Protein AF-A0A1M6KRQ2-F1 (afdb_monomer_lite)

Foldseek 3Di:
DDPVVVPDDPLLLVVVLVVLVVLLVVLVVQLVCCVPPPVDPVSNVLSVVLNVLSVVLNVLSVVVVCNLVSLVSNLVSLLVVLLVCCQPQQHCPGLCVLVLVVSLLVNLSNDDPVCNVVVSVVSVVVSVVSCVPRNDPPPDPVVCPVVSVVSNVVSVVSSVVSVVVSVVSVVVVVVVVVVVVVVVVVVVVVVVVVVVVVVVVVVVVVVVVVVVVVVVVVVVVVVVVVVVVVLVVLVVVLVVVQVVLVVQLVVLVVCPVPVPPPPPVVVVSVVSNVVSVVVNVVSVVSVVVSD

Organism: Reichenbachiella agariperforans (NCBI:txid156994)

Secondary structure (DSSP, 8-state):
--GGGGSS-HHHHHHHHHHHHHHHHHHHHHHHHHHHHT--HHHHHHHHHHHHHHHHHHHHHHSGGGHHHHHHHHHHHHHHHHHHHHHHTTGGGSGGGTHHHHHHHHHHHHS-HHHHHHHHHHHHHHHHHHHHHT-------TT-HHHHHHHHHHHHHHHHHHHHHHHHHHHHHHHHHHHHHHHHHHHHHHHHHHHHHHHHHHHHHHHHHHHHHHHHHHHHHHHHHHHHHHHHHHHHHHHHHHHHHHHHHHHHHHHHHHSTT-HHHHHHHHHHHHHHHHHHHHHHHHHHHT-

Structure (mmCIF, N/CA/C/O backbone):
data_AF-A0A1M6KRQ2-F1
#
_entry.id   AF-A0A1M6KRQ2-F1
#
loop_
_atom_site.group_PDB
_atom_site.id
_atom_site.type_symbol
_atom_site.label_atom_id
_atom_site.label_alt_id
_atom_site.label_comp_id
_atom_site.label_asym_id
_atom_site.label_entity_id
_atom_site.label_seq_id
_atom_site.pdbx_PDB_ins_code
_atom_site.Cartn_x
_atom_site.Cartn_y
_atom_site.Cartn_z
_atom_site.occupancy
_atom_site.B_iso_or_equiv
_atom_site.auth_seq_id
_atom_site.auth_comp_id
_atom_site.auth_asym_id
_atom_site.auth_atom_id
_atom_site.pdbx_PDB_model_num
ATOM 1 N N . MET A 1 1 ? -6.659 12.203 -3.347 1.00 48.38 1 MET A N 1
ATOM 2 C CA . MET A 1 1 ? -5.317 11.763 -3.792 1.00 48.38 1 MET A CA 1
ATOM 3 C C . MET A 1 1 ? -5.275 10.252 -3.635 1.00 48.38 1 MET A C 1
ATOM 5 O O . MET A 1 1 ? -5.325 9.772 -2.509 1.00 48.38 1 MET A O 1
ATOM 9 N N . ASN A 1 2 ? -5.382 9.528 -4.749 1.00 43.88 2 ASN A N 1
ATOM 10 C CA . ASN A 1 2 ? -5.754 8.114 -4.774 1.00 43.88 2 ASN A CA 1
ATOM 11 C C . ASN A 1 2 ? -4.597 7.239 -4.257 1.00 43.88 2 ASN A C 1
ATOM 13 O O . ASN A 1 2 ? -3.442 7.475 -4.604 1.00 43.88 2 ASN A O 1
ATOM 17 N N . ILE A 1 3 ? -4.879 6.243 -3.411 1.00 48.03 3 ILE A N 1
ATOM 18 C CA . ILE A 1 3 ? -3.846 5.375 -2.805 1.00 48.03 3 ILE A CA 1
ATOM 19 C C . ILE A 1 3 ? -3.081 4.594 -3.891 1.00 48.03 3 ILE A C 1
ATOM 21 O O . ILE A 1 3 ? -1.898 4.306 -3.728 1.00 48.03 3 ILE A O 1
ATOM 25 N N . GLN A 1 4 ? -3.713 4.365 -5.044 1.00 49.38 4 GLN A N 1
ATOM 26 C CA . GLN A 1 4 ? -3.105 3.751 -6.226 1.00 49.38 4 GLN A CA 1
ATOM 27 C C . GLN A 1 4 ? -1.965 4.573 -6.857 1.00 49.38 4 GLN A C 1
ATOM 29 O O . GLN A 1 4 ? -1.048 3.977 -7.419 1.00 49.38 4 GLN A O 1
ATOM 34 N N . ASP A 1 5 ? -1.941 5.901 -6.691 1.00 51.84 5 ASP A N 1
ATOM 35 C CA . ASP A 1 5 ? -0.876 6.750 -7.252 1.00 51.84 5 ASP A CA 1
ATOM 36 C C . ASP A 1 5 ? 0.432 6.686 -6.444 1.00 51.84 5 ASP A C 1
ATOM 38 O O . ASP A 1 5 ? 1.490 7.055 -6.950 1.00 51.84 5 ASP A O 1
ATOM 42 N N . ARG A 1 6 ? 0.409 6.191 -5.193 1.00 49.31 6 ARG A N 1
ATOM 43 C CA . ARG A 1 6 ? 1.637 6.045 -4.379 1.00 49.31 6 ARG A CA 1
ATOM 44 C C . ARG A 1 6 ? 2.446 4.789 -4.692 1.00 49.31 6 ARG A C 1
ATOM 46 O O . ARG A 1 6 ? 3.606 4.725 -4.295 1.00 49.31 6 ARG A O 1
ATOM 53 N N . TYR A 1 7 ? 1.863 3.812 -5.384 1.00 49.81 7 TYR A N 1
ATOM 54 C CA . TYR A 1 7 ? 2.505 2.515 -5.626 1.00 49.81 7 TYR A CA 1
ATOM 55 C C . TYR A 1 7 ? 3.111 2.369 -7.024 1.00 49.81 7 TYR A C 1
ATOM 57 O O . TYR A 1 7 ? 3.701 1.335 -7.332 1.00 49.81 7 TYR A O 1
ATOM 65 N N . GLN A 1 8 ? 3.044 3.403 -7.867 1.00 51.31 8 GLN A N 1
ATOM 66 C CA . GLN A 1 8 ? 3.769 3.403 -9.130 1.00 51.31 8 GLN A CA 1
ATOM 67 C C . GLN A 1 8 ? 5.201 3.948 -8.971 1.00 51.31 8 GLN A C 1
ATOM 69 O O . GLN A 1 8 ? 5.427 5.141 -8.780 1.00 51.31 8 GLN A O 1
ATOM 74 N N . THR A 1 9 ? 6.165 3.050 -9.216 1.00 55.44 9 THR A N 1
ATOM 75 C CA . THR A 1 9 ? 7.424 3.257 -9.975 1.00 55.44 9 THR A CA 1
ATOM 76 C C . THR A 1 9 ? 8.766 3.637 -9.312 1.00 55.44 9 THR A C 1
ATOM 78 O O . THR A 1 9 ? 9.645 4.067 -10.055 1.00 55.44 9 THR A O 1
ATOM 81 N N . PRO A 1 10 ? 9.081 3.409 -8.016 1.00 62.06 10 PRO A N 1
ATOM 82 C CA . PRO A 1 10 ? 10.475 3.574 -7.568 1.00 62.06 10 PRO A CA 1
ATOM 83 C C . PRO A 1 10 ? 11.468 2.704 -8.373 1.00 62.06 10 PRO A C 1
ATOM 85 O O . PRO A 1 10 ? 12.583 3.140 -8.649 1.00 62.06 10 PRO A O 1
ATOM 88 N N . SER A 1 11 ? 11.051 1.522 -8.829 1.00 68.00 11 SER A N 1
ATOM 89 C CA . SER A 1 11 ? 11.839 0.588 -9.647 1.00 68.00 11 SER A CA 1
ATOM 90 C C . SER A 1 11 ? 12.128 1.086 -11.068 1.00 68.00 11 SER A C 1
ATOM 92 O O . SER A 1 11 ? 13.294 1.229 -11.425 1.00 68.00 11 SER A O 1
ATOM 94 N N . ALA A 1 12 ? 11.107 1.445 -11.857 1.00 73.50 12 ALA A N 1
ATOM 95 C CA . ALA A 1 12 ? 11.289 1.953 -13.226 1.00 73.50 12 ALA A CA 1
ATOM 96 C C . ALA A 1 12 ? 12.179 3.212 -13.262 1.00 73.50 12 ALA A C 1
ATOM 98 O O . ALA A 1 12 ? 12.975 3.425 -14.175 1.00 73.50 12 ALA A O 1
ATOM 99 N N . TYR A 1 13 ? 12.099 4.027 -12.214 1.00 80.62 13 TYR A N 1
ATOM 100 C CA . TYR A 1 13 ? 12.934 5.204 -12.021 1.00 80.62 13 TYR A CA 1
ATOM 101 C C . TYR A 1 13 ? 14.391 4.879 -11.684 1.00 80.62 13 TYR A C 1
ATOM 103 O O . TYR A 1 13 ? 15.306 5.504 -12.230 1.00 80.62 13 TYR A O 1
ATOM 111 N N . LEU A 1 14 ? 14.622 3.892 -10.817 1.00 80.69 14 LEU A N 1
ATOM 112 C CA . LEU A 1 14 ? 15.959 3.372 -10.533 1.00 80.69 14 LEU A CA 1
ATOM 113 C C . LEU A 1 14 ? 16.573 2.719 -11.777 1.00 80.69 14 LEU A C 1
ATOM 115 O O . LEU A 1 14 ? 17.752 2.942 -12.061 1.00 80.69 14 LEU A O 1
ATOM 119 N N . PHE A 1 15 ? 15.771 1.977 -12.543 1.00 81.06 15 PHE A N 1
ATOM 120 C CA . PHE A 1 15 ? 16.147 1.405 -13.832 1.00 81.06 15 PHE A CA 1
ATOM 121 C C . PHE A 1 15 ? 16.595 2.499 -14.803 1.00 81.06 15 PHE A C 1
ATOM 123 O O . PHE A 1 15 ? 17.723 2.457 -15.291 1.00 81.06 15 PHE A O 1
ATOM 130 N N . PHE A 1 16 ? 15.765 3.527 -15.008 1.00 86.00 16 PHE A N 1
ATOM 131 C CA . PHE A 1 16 ? 16.088 4.657 -15.877 1.00 86.00 16 PHE A CA 1
ATOM 132 C C . PHE A 1 16 ? 17.358 5.394 -15.428 1.00 86.00 16 PHE A C 1
ATOM 134 O O . PHE A 1 16 ? 18.195 5.737 -16.257 1.00 86.00 16 PHE A O 1
ATOM 141 N N . SER A 1 17 ? 17.560 5.573 -14.115 1.00 88.31 17 SER A N 1
ATOM 142 C CA . SER A 1 17 ? 18.793 6.177 -13.583 1.00 88.31 17 SER A CA 1
ATOM 143 C C . SER A 1 17 ? 20.041 5.382 -13.951 1.00 88.31 17 SER A C 1
ATOM 145 O O . SER A 1 17 ? 21.053 5.946 -14.367 1.00 88.31 17 SER A O 1
ATOM 147 N N . ARG A 1 18 ? 19.986 4.058 -13.788 1.00 87.00 18 ARG A N 1
ATOM 148 C CA . ARG A 1 18 ? 21.106 3.174 -14.120 1.00 87.00 18 ARG A CA 1
ATOM 149 C C . ARG A 1 18 ? 21.351 3.152 -15.624 1.00 87.00 18 ARG A C 1
ATOM 151 O O . ARG A 1 18 ? 22.503 3.226 -16.036 1.00 87.00 18 ARG A O 1
ATOM 158 N N . LEU A 1 19 ? 20.285 3.137 -16.420 1.00 86.06 19 LEU A N 1
ATOM 159 C CA . LEU A 1 19 ? 20.362 3.201 -17.873 1.00 86.06 19 LEU A CA 1
ATOM 160 C C . LEU A 1 19 ? 21.030 4.496 -18.347 1.00 86.06 19 LEU A C 1
ATOM 162 O O . LEU A 1 19 ? 21.957 4.422 -19.140 1.00 86.06 19 LEU A O 1
ATOM 166 N N . LEU A 1 20 ? 20.662 5.658 -17.795 1.00 89.06 20 LEU A N 1
ATOM 167 C CA . LEU A 1 20 ? 21.322 6.931 -18.110 1.00 89.06 20 LEU A CA 1
ATOM 168 C C . LEU A 1 20 ? 22.829 6.903 -17.807 1.00 89.06 20 LEU A C 1
ATOM 170 O O . LEU A 1 20 ? 23.621 7.379 -18.615 1.00 89.06 20 LEU A O 1
ATOM 174 N N . LYS A 1 21 ? 23.243 6.314 -16.676 1.00 90.00 21 LYS A N 1
ATOM 175 C CA . LYS A 1 21 ? 24.668 6.175 -16.319 1.00 90.00 21 LYS A CA 1
ATOM 176 C C . LYS A 1 21 ? 25.423 5.262 -17.288 1.00 90.00 21 LYS A C 1
ATOM 178 O O . LYS A 1 21 ? 26.551 5.575 -17.658 1.00 90.00 21 LYS A O 1
ATOM 183 N N . ILE A 1 22 ? 24.801 4.159 -17.708 1.00 87.06 22 ILE A N 1
ATOM 184 C CA . ILE A 1 22 ? 25.368 3.259 -18.722 1.00 87.06 22 ILE A CA 1
ATOM 185 C C . ILE A 1 22 ? 25.476 3.991 -20.065 1.00 87.06 22 ILE A C 1
ATOM 187 O O . ILE A 1 22 ? 26.532 3.948 -20.687 1.00 87.06 22 ILE A O 1
ATOM 191 N N . SER A 1 23 ? 24.440 4.730 -20.472 1.00 87.69 23 SER A N 1
ATOM 192 C CA . SER A 1 23 ? 24.452 5.520 -21.706 1.00 87.69 23 SER A CA 1
ATOM 193 C C . SER A 1 23 ? 25.581 6.555 -21.717 1.00 87.69 23 SER A C 1
ATOM 195 O O . SER A 1 23 ? 26.262 6.682 -22.728 1.00 87.69 23 SER A O 1
ATOM 197 N N . VAL A 1 24 ? 25.848 7.241 -20.596 1.00 91.88 24 VAL A N 1
ATOM 198 C CA . VAL A 1 24 ? 26.998 8.161 -20.469 1.00 91.88 24 VAL A CA 1
ATOM 199 C C . VAL A 1 24 ? 28.317 7.440 -20.759 1.00 91.88 24 VAL A C 1
ATOM 201 O O . VAL A 1 24 ? 29.122 7.937 -21.544 1.00 91.88 24 VAL A O 1
ATOM 204 N N . LEU A 1 25 ? 28.529 6.254 -20.177 1.00 89.62 25 LEU A N 1
ATOM 205 C CA . LEU A 1 25 ? 29.733 5.458 -20.430 1.00 89.62 25 LEU A CA 1
ATOM 206 C C . LEU A 1 25 ? 29.832 5.038 -21.905 1.00 89.62 25 LEU A C 1
ATOM 208 O O . LEU A 1 25 ? 30.894 5.175 -22.509 1.00 89.62 25 LEU A O 1
ATOM 212 N N . CYS A 1 26 ? 28.728 4.585 -22.504 1.00 86.06 26 CYS A N 1
ATOM 213 C CA . CYS A 1 26 ? 28.676 4.222 -23.920 1.00 86.06 26 CYS A CA 1
ATOM 214 C C . CYS A 1 26 ? 29.017 5.408 -24.835 1.00 86.06 26 CYS A C 1
ATOM 216 O O . CYS A 1 26 ? 29.791 5.243 -25.776 1.00 86.06 26 CYS A O 1
ATOM 218 N N . PHE A 1 27 ? 28.496 6.607 -24.553 1.00 87.38 27 PHE A N 1
ATOM 219 C CA . PHE A 1 27 ? 28.805 7.798 -25.348 1.00 87.38 27 PHE A CA 1
ATOM 220 C C . PHE A 1 27 ? 30.258 8.239 -25.192 1.00 87.38 27 PHE A C 1
ATOM 222 O O . PHE A 1 27 ? 30.879 8.594 -26.187 1.00 87.38 27 PHE A O 1
ATOM 229 N N . LEU A 1 28 ? 30.842 8.139 -23.995 1.00 91.12 28 LEU A N 1
ATOM 230 C CA . LEU A 1 28 ? 32.272 8.403 -23.801 1.00 91.12 28 LEU A CA 1
ATOM 231 C C . LEU A 1 28 ? 33.149 7.439 -24.613 1.00 91.12 28 LEU A C 1
ATOM 233 O O . LEU A 1 28 ? 34.090 7.877 -25.274 1.00 91.12 28 LEU A O 1
ATOM 237 N N . ILE A 1 29 ? 32.812 6.145 -24.621 1.00 88.19 29 ILE A N 1
ATOM 238 C CA . ILE A 1 29 ? 33.521 5.135 -25.423 1.00 88.19 29 ILE A CA 1
ATOM 239 C C . ILE A 1 29 ? 33.372 5.429 -26.922 1.00 88.19 29 ILE A C 1
ATOM 241 O O . ILE A 1 29 ? 34.355 5.355 -27.658 1.00 88.19 29 ILE A O 1
ATOM 245 N N . ASN A 1 30 ? 32.177 5.809 -27.384 1.00 84.00 30 ASN A N 1
ATOM 246 C CA . ASN A 1 30 ? 31.950 6.162 -28.787 1.00 84.00 30 ASN A CA 1
ATOM 247 C C . ASN A 1 30 ? 32.693 7.435 -29.206 1.00 84.00 30 ASN A C 1
ATOM 249 O O . ASN A 1 30 ? 33.272 7.455 -30.287 1.00 84.00 30 ASN A O 1
ATOM 253 N N . ILE A 1 31 ? 32.739 8.468 -28.358 1.00 90.00 31 ILE A N 1
ATOM 254 C CA . ILE A 1 31 ? 33.533 9.680 -28.615 1.00 90.00 31 ILE A CA 1
ATOM 255 C C . ILE A 1 31 ? 35.007 9.307 -28.786 1.00 90.00 31 ILE A C 1
ATOM 257 O O . ILE A 1 31 ? 35.638 9.739 -29.751 1.00 90.00 31 ILE A O 1
ATOM 261 N N . LEU A 1 32 ? 35.537 8.459 -27.899 1.00 90.75 32 LEU A N 1
ATOM 262 C CA . LEU A 1 32 ? 36.905 7.955 -27.999 1.00 90.75 32 LEU A CA 1
ATOM 263 C C . LEU A 1 32 ? 37.110 7.211 -29.330 1.00 90.75 32 LEU A C 1
ATOM 265 O O . LEU A 1 32 ? 38.012 7.550 -30.092 1.00 90.75 32 LEU A O 1
ATOM 269 N N . ARG A 1 33 ? 36.227 6.259 -29.661 1.00 87.38 33 ARG A N 1
ATOM 270 C CA . ARG A 1 33 ? 36.274 5.493 -30.917 1.00 87.38 33 ARG A CA 1
ATOM 271 C C . ARG A 1 33 ? 36.314 6.420 -32.134 1.00 87.38 33 ARG A C 1
ATOM 273 O O . ARG A 1 33 ? 37.205 6.282 -32.965 1.00 87.38 33 ARG A O 1
ATOM 280 N N . VAL A 1 34 ? 35.376 7.361 -32.234 1.00 85.44 34 VAL A N 1
ATOM 281 C CA . VAL A 1 34 ? 35.251 8.262 -33.392 1.00 85.44 34 VAL A CA 1
ATOM 282 C C . VAL A 1 34 ? 36.487 9.147 -33.536 1.00 85.44 34 VAL A C 1
ATOM 284 O O . VAL A 1 34 ? 36.995 9.291 -34.651 1.00 85.44 34 VAL A O 1
ATOM 287 N N . THR A 1 35 ? 36.993 9.671 -32.414 1.00 90.94 35 THR A N 1
ATOM 288 C CA . THR A 1 35 ? 38.179 10.540 -32.376 1.00 90.94 35 THR A CA 1
ATOM 289 C C . THR A 1 35 ? 39.443 9.809 -32.824 1.00 90.94 35 THR A C 1
ATOM 291 O O . THR A 1 35 ? 40.253 10.397 -33.524 1.00 90.94 35 THR A O 1
ATOM 294 N N . PHE A 1 36 ? 39.620 8.536 -32.456 1.00 90.94 36 PHE A N 1
ATOM 295 C CA . PHE A 1 36 ? 40.839 7.790 -32.791 1.00 90.94 36 PHE A CA 1
ATOM 296 C C . PHE A 1 36 ? 40.788 7.055 -34.139 1.00 90.94 36 PHE A C 1
ATOM 298 O O . PHE A 1 36 ? 41.830 6.910 -34.771 1.00 90.94 36 PHE A O 1
ATOM 305 N N . LEU A 1 37 ? 39.621 6.564 -34.576 1.00 84.06 37 LEU A N 1
ATOM 306 C CA . LEU A 1 37 ? 39.527 5.661 -35.737 1.00 84.06 37 LEU A CA 1
ATOM 307 C C . LEU A 1 37 ? 39.068 6.333 -37.033 1.00 84.06 37 LEU A C 1
ATOM 309 O O . LEU A 1 37 ? 39.508 5.922 -38.101 1.00 84.06 37 LEU A O 1
ATOM 313 N N . SER A 1 38 ? 38.154 7.304 -36.962 1.00 77.31 38 SER A N 1
ATOM 314 C CA . SER A 1 38 ? 37.424 7.780 -38.154 1.00 77.31 38 SER A CA 1
ATOM 315 C C . SER A 1 38 ? 37.527 9.280 -38.418 1.00 77.31 38 SER A C 1
ATOM 317 O O . SER A 1 38 ? 37.351 9.688 -39.558 1.00 77.31 38 SER A O 1
ATOM 319 N N . PHE A 1 39 ? 37.781 10.098 -37.386 1.00 85.44 39 PHE A N 1
ATOM 320 C CA . PHE A 1 39 ? 37.802 11.567 -37.477 1.00 85.44 39 PHE A CA 1
ATOM 321 C C . PHE A 1 39 ? 36.564 12.199 -38.160 1.00 85.44 39 PHE A C 1
ATOM 323 O O . PHE A 1 39 ? 36.636 13.306 -38.691 1.00 85.44 39 PHE A O 1
ATOM 330 N N . ASP A 1 40 ? 35.401 11.540 -38.112 1.00 86.25 40 ASP A N 1
ATOM 331 C CA . ASP A 1 40 ? 34.152 12.102 -38.633 1.00 86.25 40 ASP A CA 1
ATOM 332 C C . ASP A 1 40 ? 33.583 13.163 -37.672 1.00 86.25 40 ASP A C 1
ATOM 334 O O . ASP A 1 40 ? 33.054 12.855 -36.596 1.00 86.25 40 ASP A O 1
ATOM 338 N N . MET A 1 41 ? 33.682 14.430 -38.081 1.00 89.94 41 MET A N 1
ATOM 339 C CA . MET A 1 41 ? 33.218 15.590 -37.314 1.00 89.94 41 MET A CA 1
ATOM 340 C C . MET A 1 41 ? 31.711 15.559 -37.037 1.00 89.94 41 MET A C 1
ATOM 342 O O . MET A 1 41 ? 31.273 16.008 -35.973 1.00 89.94 41 MET A O 1
ATOM 346 N N . LEU A 1 42 ? 30.907 15.015 -37.958 1.00 87.38 42 LEU A N 1
ATOM 347 C CA . LEU A 1 42 ? 29.457 14.964 -37.785 1.00 87.38 42 LEU A CA 1
ATOM 348 C C . LEU A 1 42 ? 29.093 13.976 -36.674 1.00 87.38 42 LEU A C 1
ATOM 350 O O . LEU A 1 42 ? 28.409 14.352 -35.718 1.00 87.38 42 LEU A O 1
ATOM 354 N N . SER A 1 43 ? 29.624 12.754 -36.739 1.00 84.69 43 SER A N 1
ATOM 355 C CA . SER A 1 43 ? 29.457 11.749 -35.685 1.00 84.69 43 SER A CA 1
ATOM 356 C C . SER A 1 43 ? 29.969 12.241 -34.326 1.00 84.69 43 SER A C 1
ATOM 358 O O . SER A 1 43 ? 29.295 12.061 -33.307 1.00 84.69 43 SER A O 1
ATOM 360 N N . LEU A 1 44 ? 31.114 12.933 -34.290 1.00 89.88 44 LEU A N 1
ATOM 361 C CA . LEU A 1 44 ? 31.657 13.498 -33.052 1.00 89.88 44 LEU A CA 1
ATOM 362 C C . LEU A 1 44 ? 30.700 14.526 -32.430 1.00 89.88 44 LEU A C 1
ATOM 364 O O . LEU A 1 44 ? 30.381 14.434 -31.242 1.00 89.88 44 LEU A O 1
ATOM 368 N N . SER A 1 45 ? 30.199 15.471 -33.232 1.00 92.50 45 SER A N 1
ATOM 369 C CA . SER A 1 45 ? 29.282 16.512 -32.754 1.00 92.50 45 SER A CA 1
ATOM 370 C C . SER A 1 45 ? 27.981 15.923 -32.198 1.00 92.50 45 SER A C 1
ATOM 372 O O . SER A 1 45 ? 27.556 16.294 -31.103 1.00 92.50 45 SER A O 1
ATOM 374 N N . LEU A 1 46 ? 27.397 14.932 -32.881 1.00 88.56 46 LEU A N 1
ATOM 375 C CA . LEU A 1 46 ? 26.185 14.245 -32.431 1.00 88.56 46 LEU A CA 1
ATOM 376 C C . LEU A 1 46 ? 26.397 13.522 -31.097 1.00 88.56 46 LEU A C 1
ATOM 378 O O . LEU A 1 46 ? 25.559 13.635 -30.200 1.00 88.56 46 LEU A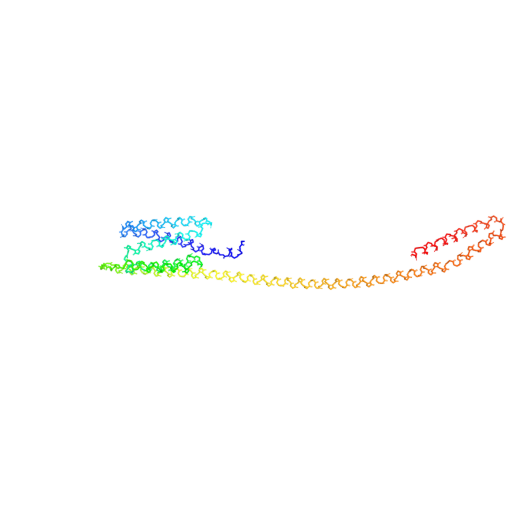 O 1
ATOM 382 N N . ASN A 1 47 ? 27.524 12.824 -30.930 1.00 88.62 47 ASN A N 1
ATOM 383 C CA . ASN A 1 47 ? 27.840 12.136 -29.676 1.00 88.62 47 ASN A CA 1
ATOM 384 C C . ASN A 1 47 ? 28.058 13.114 -28.503 1.00 88.62 47 ASN A C 1
ATOM 386 O O . ASN A 1 47 ? 27.654 12.817 -27.378 1.00 88.62 47 ASN A O 1
ATOM 390 N N . ILE A 1 48 ? 28.632 14.298 -28.748 1.00 93.44 48 ILE A N 1
ATOM 391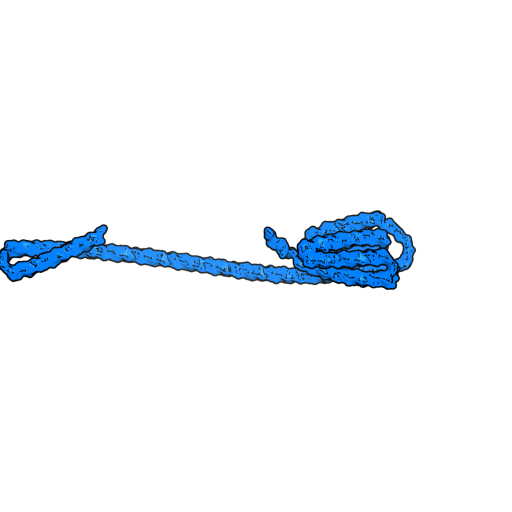 C CA . ILE A 1 48 ? 28.780 15.346 -27.721 1.00 93.44 48 ILE A CA 1
ATOM 392 C C . ILE A 1 48 ? 27.411 15.893 -27.298 1.00 93.44 48 ILE A C 1
ATOM 394 O O . ILE A 1 48 ? 27.147 16.033 -26.101 1.00 93.44 48 ILE A O 1
ATOM 398 N N . VAL A 1 49 ? 26.514 16.164 -28.253 1.00 94.12 49 VAL A N 1
ATOM 399 C CA . VAL A 1 49 ? 25.152 16.626 -27.936 1.00 94.12 49 VAL A CA 1
ATOM 400 C C . VAL A 1 49 ? 24.392 15.553 -27.149 1.00 94.12 49 VAL A C 1
ATOM 402 O O . VAL A 1 49 ? 23.761 15.868 -26.140 1.00 94.12 49 VAL A O 1
ATOM 405 N N . LEU A 1 50 ? 24.503 14.281 -27.545 1.00 90.06 50 LEU A N 1
ATOM 406 C CA . LEU A 1 50 ? 23.948 13.135 -26.814 1.00 90.06 50 LEU A CA 1
ATOM 407 C C . LEU A 1 50 ? 24.414 13.082 -25.365 1.00 90.06 50 LEU A C 1
ATOM 409 O O . LEU A 1 50 ? 23.594 12.962 -24.451 1.00 90.06 50 LEU A O 1
ATOM 413 N N . LEU A 1 51 ? 25.721 13.216 -25.151 1.00 93.50 51 LEU A N 1
ATOM 414 C CA . LEU A 1 51 ? 26.294 13.260 -23.816 1.00 93.50 51 LEU A CA 1
ATOM 415 C C . LEU A 1 51 ? 25.695 14.425 -23.013 1.00 93.50 51 LEU A C 1
ATOM 417 O O . LEU A 1 51 ? 25.216 14.213 -21.899 1.00 93.50 51 LEU A O 1
ATOM 421 N N . GLY A 1 52 ? 25.614 15.621 -23.600 1.00 95.06 52 GLY A N 1
ATOM 422 C CA . GLY A 1 52 ? 24.990 16.791 -22.977 1.00 95.06 52 GLY A CA 1
ATOM 423 C C . GLY A 1 52 ? 23.532 16.554 -22.569 1.00 95.06 52 GLY A C 1
ATOM 424 O O . GLY A 1 52 ? 23.161 16.822 -21.425 1.00 95.06 52 GLY A O 1
ATOM 425 N N . VAL A 1 53 ? 22.714 15.976 -23.455 1.00 94.06 53 VAL A N 1
ATOM 426 C CA . VAL A 1 53 ? 21.308 15.650 -23.160 1.00 94.06 53 VAL A CA 1
ATOM 427 C C . VAL A 1 53 ? 21.199 14.591 -22.067 1.00 94.06 53 VAL A C 1
ATOM 429 O O . VAL A 1 53 ? 20.351 14.714 -21.184 1.00 94.06 53 VAL A O 1
ATOM 432 N N . THR A 1 54 ? 22.059 13.569 -22.066 1.00 91.94 54 THR A N 1
ATOM 433 C CA . THR A 1 54 ? 22.036 12.539 -21.012 1.00 91.94 54 THR A CA 1
ATOM 434 C C . THR A 1 54 ? 22.400 13.112 -19.647 1.00 91.94 54 THR A C 1
ATOM 436 O O . THR A 1 54 ? 21.707 12.833 -18.669 1.00 91.94 54 THR A O 1
ATOM 439 N N . LEU A 1 55 ? 23.412 13.982 -19.576 1.00 94.62 55 LEU A N 1
ATOM 440 C CA . LEU A 1 55 ? 23.787 14.688 -18.352 1.00 94.62 55 LEU A CA 1
ATOM 441 C C . LEU A 1 55 ? 22.677 15.636 -17.893 1.00 94.62 55 LEU A C 1
ATOM 443 O O . LEU A 1 55 ? 22.360 15.670 -16.704 1.00 94.62 55 LEU A O 1
ATOM 447 N N . PHE A 1 56 ? 22.028 16.339 -18.824 1.00 95.25 56 PHE A N 1
ATOM 448 C CA . PHE A 1 56 ? 20.857 17.162 -18.529 1.00 95.25 56 PHE A CA 1
ATOM 449 C C . PHE A 1 56 ? 19.699 16.323 -17.973 1.00 95.25 56 PHE A C 1
ATOM 451 O O . PHE A 1 56 ? 19.070 16.713 -16.991 1.00 95.25 56 PHE A O 1
ATOM 458 N N . CYS A 1 57 ? 19.452 15.137 -18.532 1.00 92.88 57 CYS A N 1
ATOM 459 C CA . CYS A 1 57 ? 18.436 14.214 -18.031 1.00 92.88 57 CYS A CA 1
ATOM 460 C C . CYS A 1 57 ? 18.783 13.688 -16.633 1.00 92.88 57 CYS A C 1
ATOM 462 O O . CYS A 1 57 ? 17.896 13.633 -15.785 1.00 92.88 57 CYS A O 1
ATOM 464 N N . ILE A 1 58 ? 20.053 13.361 -16.356 1.00 93.19 58 ILE A N 1
ATOM 465 C CA . ILE A 1 58 ? 20.524 12.968 -15.015 1.00 93.19 58 ILE A CA 1
ATOM 466 C C . ILE A 1 58 ? 20.335 14.123 -14.026 1.00 93.19 58 ILE A C 1
ATOM 468 O O . ILE A 1 58 ? 19.812 13.924 -12.929 1.00 93.19 58 ILE A O 1
ATOM 472 N N . TRP A 1 59 ? 20.711 15.342 -14.413 1.00 94.31 59 TRP A N 1
ATOM 473 C CA . TRP A 1 59 ? 20.494 16.531 -13.594 1.00 94.31 59 TRP A CA 1
ATOM 474 C C . TRP A 1 59 ? 19.005 16.736 -13.307 1.00 94.31 59 TRP A C 1
ATOM 476 O O . TRP A 1 59 ? 18.615 16.894 -12.151 1.00 94.31 59 TRP A O 1
ATOM 486 N N . MET A 1 60 ? 18.148 16.632 -14.324 1.00 90.81 60 MET A N 1
ATOM 487 C CA . MET A 1 60 ? 16.701 16.758 -14.166 1.00 90.81 60 MET A CA 1
ATOM 488 C C . MET A 1 60 ? 16.113 15.632 -13.302 1.00 90.81 60 MET A C 1
ATOM 490 O O . MET A 1 60 ? 15.181 15.870 -12.535 1.00 90.81 60 MET A O 1
ATOM 494 N N . GLN A 1 61 ? 16.712 14.438 -13.340 1.00 88.44 61 GLN A N 1
ATOM 495 C CA . GLN A 1 61 ? 16.347 13.297 -12.504 1.00 88.44 61 GLN A CA 1
ATOM 496 C C . GLN A 1 61 ? 16.521 13.574 -11.005 1.00 88.44 61 GLN A C 1
ATOM 498 O O . GLN A 1 61 ? 15.723 13.097 -10.197 1.00 88.44 61 GLN A O 1
ATOM 503 N N . THR A 1 62 ? 17.526 14.366 -10.614 1.00 87.88 62 THR A N 1
ATOM 504 C CA . THR A 1 62 ? 17.731 14.736 -9.199 1.00 87.88 62 THR A CA 1
ATOM 505 C C . THR A 1 62 ? 16.564 15.556 -8.635 1.00 87.88 62 THR A C 1
ATOM 507 O O . THR A 1 62 ? 16.326 15.561 -7.425 1.00 87.88 62 THR A O 1
ATOM 510 N N . ARG A 1 63 ? 15.764 16.192 -9.503 1.00 88.94 63 ARG A N 1
ATOM 511 C CA . ARG A 1 63 ? 14.551 16.925 -9.132 1.00 88.94 63 ARG A CA 1
ATOM 512 C C . ARG A 1 63 ? 13.317 16.038 -9.315 1.00 88.94 63 ARG A C 1
ATOM 514 O O . ARG A 1 63 ? 12.729 15.996 -10.391 1.00 88.94 63 ARG A O 1
ATOM 521 N N . LYS A 1 64 ? 12.855 15.401 -8.230 1.00 80.12 64 LYS A N 1
ATOM 522 C CA . LYS A 1 64 ? 11.716 14.447 -8.211 1.00 80.12 64 LYS A CA 1
ATOM 523 C C . LYS A 1 64 ? 10.482 14.874 -9.030 1.00 80.12 64 LYS A C 1
ATOM 525 O O . LYS A 1 64 ? 9.850 14.031 -9.654 1.00 80.12 64 LYS A O 1
ATOM 530 N N . ARG A 1 65 ? 10.138 16.169 -9.062 1.00 83.31 65 ARG A N 1
ATOM 531 C CA . ARG A 1 65 ? 8.960 16.693 -9.788 1.00 83.31 65 ARG A CA 1
ATOM 532 C C . ARG A 1 65 ? 9.106 16.661 -11.317 1.00 83.31 65 ARG A C 1
ATOM 534 O O . ARG A 1 65 ? 8.099 16.639 -12.014 1.00 83.31 65 ARG A O 1
ATOM 541 N N . LEU A 1 66 ? 10.333 16.660 -11.838 1.00 85.94 66 LEU A N 1
ATOM 542 C CA . LEU A 1 66 ? 10.621 16.712 -13.277 1.00 85.94 66 LEU A CA 1
ATOM 543 C C . LEU A 1 66 ? 10.968 15.344 -13.876 1.00 85.94 66 LEU A C 1
ATOM 545 O O . LEU A 1 66 ? 11.282 15.236 -15.059 1.00 85.94 66 LEU A O 1
ATOM 549 N N . MET A 1 67 ? 10.889 14.285 -13.072 1.00 82.44 67 MET A N 1
ATOM 550 C CA . MET A 1 67 ? 11.372 12.965 -13.452 1.00 82.44 67 MET A CA 1
ATOM 551 C C . MET A 1 67 ? 10.612 12.354 -14.635 1.00 82.44 67 MET A C 1
ATOM 553 O O . MET A 1 67 ? 11.236 11.817 -15.546 1.00 82.44 67 MET A O 1
ATOM 557 N N . ALA A 1 68 ? 9.282 12.482 -14.660 1.00 85.00 68 ALA A N 1
ATOM 558 C CA . ALA A 1 68 ? 8.470 11.998 -15.777 1.00 85.00 68 ALA A CA 1
ATOM 559 C C . ALA A 1 68 ? 8.844 12.709 -17.088 1.00 85.00 68 ALA A C 1
ATOM 561 O O . ALA A 1 68 ? 9.031 12.064 -18.115 1.00 85.00 68 ALA A O 1
ATOM 562 N N . TYR A 1 69 ? 9.043 14.029 -17.034 1.00 89.81 69 TYR A N 1
ATOM 563 C CA . TYR A 1 69 ? 9.461 14.817 -18.192 1.00 89.81 69 TYR A CA 1
ATOM 564 C C . TYR A 1 69 ? 10.855 14.419 -18.688 1.00 89.81 69 TYR A C 1
ATOM 566 O O . TYR A 1 69 ? 11.080 14.415 -19.892 1.00 89.81 69 TYR A O 1
ATOM 574 N N . ALA A 1 70 ? 11.771 14.019 -17.799 1.00 89.25 70 ALA A N 1
ATOM 575 C CA . ALA A 1 70 ? 13.119 13.594 -18.191 1.00 89.25 70 ALA A CA 1
ATOM 576 C C . ALA A 1 70 ? 13.099 12.346 -19.067 1.00 89.25 70 ALA A C 1
ATOM 578 O O . ALA A 1 70 ? 13.838 12.272 -20.046 1.00 89.25 70 ALA A O 1
ATOM 579 N N . VAL A 1 71 ? 12.206 11.407 -18.757 1.00 89.00 71 VAL A N 1
ATOM 580 C CA . VAL A 1 71 ? 12.001 10.210 -19.574 1.00 89.00 71 VAL A CA 1
ATOM 581 C C . VAL A 1 71 ? 11.490 10.589 -20.964 1.00 89.00 71 VAL A C 1
ATOM 583 O O . VAL A 1 71 ? 12.061 10.155 -21.959 1.00 89.00 71 VAL A O 1
ATOM 586 N N . PHE A 1 72 ? 10.468 11.447 -21.053 1.00 89.94 72 PHE A N 1
ATOM 587 C CA . PHE A 1 72 ? 9.920 11.869 -22.347 1.00 89.94 72 PHE A CA 1
ATOM 588 C C . PHE A 1 72 ? 10.921 12.663 -23.190 1.00 89.94 72 PHE A C 1
ATOM 590 O O . PHE A 1 72 ? 11.030 12.409 -24.387 1.00 89.94 72 PHE A O 1
ATOM 597 N N . VAL A 1 73 ? 11.678 13.576 -22.573 1.00 91.31 73 VAL A N 1
ATOM 598 C CA . VAL A 1 73 ? 12.733 14.344 -23.252 1.00 91.31 73 VAL A CA 1
ATOM 599 C C . VAL A 1 73 ? 13.808 13.405 -23.793 1.00 91.31 73 VAL A C 1
ATOM 601 O O . VAL A 1 73 ? 14.174 13.509 -24.962 1.00 91.31 73 VAL A O 1
ATOM 604 N N . TYR A 1 74 ? 14.265 12.444 -22.986 1.00 90.81 74 TYR A N 1
ATOM 605 C CA . TYR A 1 74 ? 15.266 11.469 -23.412 1.00 90.81 74 TYR A CA 1
ATOM 606 C C . TYR A 1 74 ? 14.769 10.594 -24.570 1.00 90.81 74 TYR A C 1
ATOM 608 O O . TYR A 1 74 ? 15.467 10.433 -25.568 1.00 90.81 74 TYR A O 1
ATOM 616 N N . CYS A 1 75 ? 13.543 10.073 -24.481 1.00 89.19 75 CYS A N 1
ATOM 617 C CA . CYS A 1 75 ? 12.958 9.250 -25.537 1.00 89.19 75 CYS A CA 1
ATOM 618 C C . CYS A 1 75 ? 12.722 10.040 -26.828 1.00 89.19 75 CYS A C 1
ATOM 620 O O . CYS A 1 75 ? 13.055 9.546 -27.902 1.00 89.19 75 CYS A O 1
ATOM 622 N N . GLY A 1 76 ? 12.208 11.270 -26.739 1.00 90.69 76 GLY A N 1
ATOM 623 C CA . GLY A 1 76 ? 12.049 12.141 -27.904 1.00 90.69 76 GLY A CA 1
ATOM 624 C C . GLY A 1 76 ? 13.385 12.421 -28.592 1.00 90.69 76 GLY A C 1
ATOM 625 O O . GLY A 1 76 ? 13.476 12.372 -29.817 1.00 90.69 76 GLY A O 1
ATOM 626 N N . PHE A 1 77 ? 14.444 12.624 -27.805 1.00 90.38 77 PHE A N 1
ATOM 627 C CA . PHE A 1 77 ? 15.784 12.851 -28.331 1.00 90.38 77 PHE A CA 1
ATOM 628 C C . PHE A 1 77 ? 16.382 11.605 -29.002 1.00 90.38 77 PHE A C 1
ATOM 630 O O . PHE A 1 77 ? 16.938 11.710 -30.094 1.00 90.38 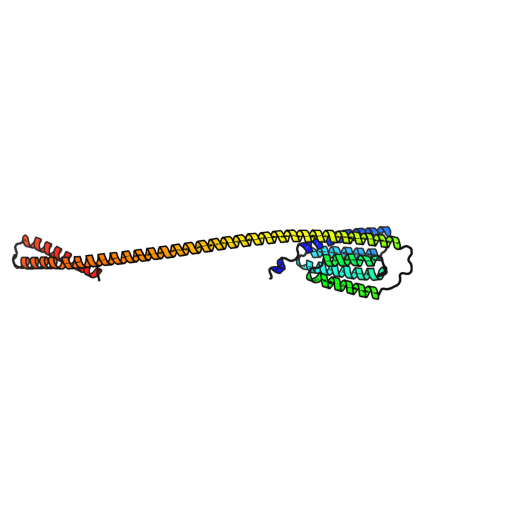77 PHE A O 1
ATOM 637 N N . LEU A 1 78 ? 16.208 10.417 -28.411 1.00 87.62 78 LEU A N 1
ATOM 638 C CA . LEU A 1 78 ? 16.613 9.151 -29.037 1.00 87.62 78 LEU A CA 1
ATOM 639 C C . LEU A 1 78 ? 15.922 8.932 -30.388 1.00 87.62 78 LEU A C 1
ATOM 641 O O . LEU A 1 78 ? 16.571 8.519 -31.346 1.00 87.62 78 LEU A O 1
ATOM 645 N N . VAL A 1 79 ? 14.625 9.241 -30.481 1.00 89.62 79 VAL A N 1
ATOM 646 C CA . VAL A 1 79 ? 13.865 9.129 -31.734 1.00 89.62 79 VAL A CA 1
ATOM 647 C C . VAL A 1 79 ? 14.355 10.136 -32.776 1.00 89.62 79 VAL A C 1
ATOM 649 O O . VAL A 1 79 ? 14.541 9.768 -33.932 1.00 89.62 79 VAL A O 1
ATOM 652 N N . ALA A 1 80 ? 14.613 11.386 -32.386 1.00 90.69 80 ALA A N 1
ATOM 653 C CA . ALA A 1 80 ? 15.148 12.396 -33.301 1.00 90.69 80 ALA A CA 1
ATOM 654 C C . ALA A 1 80 ? 16.508 11.975 -33.880 1.00 90.69 80 ALA A C 1
ATOM 656 O O . ALA A 1 80 ? 16.755 12.095 -35.077 1.00 90.69 80 ALA A O 1
ATOM 657 N N . ILE A 1 81 ? 17.372 11.417 -33.037 1.00 87.12 81 ILE A N 1
ATOM 658 C CA . ILE A 1 81 ? 18.685 10.919 -33.447 1.00 87.12 81 ILE A CA 1
ATOM 659 C C . ILE A 1 81 ? 18.566 9.720 -34.365 1.00 87.12 81 ILE A C 1
ATOM 661 O O . ILE A 1 81 ? 19.247 9.666 -35.384 1.00 87.12 81 ILE A O 1
ATOM 665 N N . TYR A 1 82 ? 17.674 8.792 -34.042 1.00 88.19 82 TYR A N 1
ATOM 666 C CA . TYR A 1 82 ? 17.383 7.664 -34.907 1.00 88.19 82 TYR A CA 1
ATOM 667 C C . TYR A 1 82 ? 17.000 8.115 -36.325 1.00 88.19 82 TYR A C 1
ATOM 669 O O . TYR A 1 82 ? 17.555 7.608 -37.295 1.00 88.19 82 TYR A O 1
ATOM 677 N N . VAL A 1 83 ? 16.121 9.117 -36.446 1.00 89.75 83 VAL A N 1
ATOM 678 C CA . VAL A 1 83 ? 15.719 9.698 -37.739 1.00 89.75 83 VAL A CA 1
ATOM 679 C C . VAL A 1 83 ? 16.922 10.281 -38.490 1.00 89.75 83 VAL A C 1
ATOM 681 O O . VAL A 1 83 ? 17.074 10.034 -39.686 1.00 89.75 83 VAL A O 1
ATOM 684 N N . LEU A 1 84 ? 17.785 11.034 -37.798 1.00 87.44 84 LEU A N 1
ATOM 685 C CA . LEU A 1 84 ? 18.974 11.645 -38.401 1.00 87.44 84 LEU A CA 1
ATOM 686 C C . LEU A 1 84 ? 19.967 10.591 -38.908 1.00 87.44 84 LEU A C 1
ATOM 688 O O . LEU A 1 84 ? 20.415 10.680 -40.049 1.00 87.44 84 LEU A O 1
ATOM 692 N N . PHE A 1 85 ? 20.282 9.582 -38.091 1.00 83.50 85 PHE A N 1
ATOM 693 C CA . PHE A 1 85 ? 21.191 8.497 -38.475 1.00 83.50 85 PHE A CA 1
ATOM 694 C C . PHE A 1 85 ? 20.618 7.630 -39.597 1.00 83.50 85 PHE A C 1
ATOM 696 O O . PHE A 1 85 ? 21.360 7.210 -40.482 1.00 83.50 85 PHE A O 1
ATOM 703 N N . TRP A 1 86 ? 19.303 7.396 -39.606 1.00 85.94 86 TRP A N 1
ATOM 704 C CA . TRP A 1 86 ? 18.646 6.651 -40.678 1.00 85.94 86 TRP A CA 1
ATOM 705 C C . TRP A 1 86 ? 18.855 7.310 -42.045 1.00 85.94 86 TRP A C 1
ATOM 707 O O . TRP A 1 86 ? 19.157 6.625 -43.021 1.00 85.94 86 TRP A O 1
ATOM 717 N N . GLY A 1 87 ? 18.734 8.639 -42.119 1.00 83.12 87 GLY A N 1
ATOM 718 C CA . GLY A 1 87 ? 18.915 9.380 -43.367 1.00 83.12 87 GLY A CA 1
ATOM 719 C C . GLY A 1 87 ? 20.367 9.435 -43.852 1.00 83.12 87 GLY A C 1
ATOM 720 O O . GLY A 1 87 ? 20.605 9.404 -45.057 1.00 83.12 87 GLY A O 1
ATOM 721 N N . THR A 1 88 ? 21.339 9.504 -42.937 1.00 81.31 88 THR A N 1
ATOM 722 C CA . THR A 1 88 ? 22.761 9.660 -43.292 1.00 81.31 88 THR A CA 1
ATOM 723 C C . THR A 1 88 ? 23.473 8.342 -43.578 1.00 81.31 88 THR A C 1
ATOM 725 O O . THR A 1 88 ? 24.426 8.336 -44.348 1.00 81.31 88 THR A O 1
ATOM 728 N N . GLN A 1 89 ? 23.017 7.227 -42.998 1.00 76.81 89 GLN A N 1
ATOM 729 C CA . GLN A 1 89 ? 23.728 5.941 -43.028 1.00 76.81 89 GLN A CA 1
ATOM 730 C C . GLN A 1 89 ? 23.042 4.877 -43.900 1.00 76.81 89 GLN A C 1
ATOM 732 O O . GLN A 1 89 ? 23.180 3.681 -43.650 1.00 76.81 89 GLN A O 1
ATOM 737 N N . GLY A 1 90 ? 22.292 5.295 -44.924 1.00 74.06 90 GLY A N 1
ATOM 738 C CA . GLY A 1 90 ? 21.752 4.381 -45.942 1.00 74.06 90 GLY A CA 1
ATOM 739 C C . GLY A 1 90 ? 20.441 3.672 -45.577 1.00 74.06 90 GLY A C 1
ATOM 740 O O . GLY A 1 90 ? 20.075 2.689 -46.221 1.00 74.06 90 GLY A O 1
ATOM 741 N N . GLY A 1 91 ? 19.715 4.157 -44.566 1.00 81.44 91 GLY A N 1
ATOM 742 C CA . GLY A 1 91 ? 18.365 3.696 -44.236 1.00 81.44 91 GLY A CA 1
ATOM 743 C C . GLY A 1 91 ? 18.264 2.193 -43.957 1.00 81.44 91 GLY A C 1
ATOM 744 O O . GLY A 1 91 ? 18.970 1.657 -43.104 1.00 81.44 91 GLY A O 1
ATOM 745 N N . VAL A 1 92 ? 17.362 1.515 -44.677 1.00 78.44 92 VAL A N 1
ATOM 746 C CA . VAL A 1 92 ? 17.022 0.091 -44.474 1.00 78.44 92 VAL A CA 1
ATOM 747 C C . VAL A 1 92 ? 18.214 -0.832 -44.711 1.00 78.44 92 VAL A C 1
ATOM 749 O O . VAL A 1 92 ? 18.367 -1.828 -44.011 1.00 78.44 92 VAL A O 1
ATOM 752 N N . TYR A 1 93 ? 19.057 -0.501 -45.687 1.00 78.25 93 TYR A N 1
ATOM 753 C CA . TYR A 1 93 ? 20.188 -1.339 -46.082 1.00 78.25 93 TYR A CA 1
ATOM 754 C C . TYR A 1 93 ? 21.468 -1.010 -45.299 1.00 78.25 93 TYR A C 1
ATOM 756 O O . TYR A 1 93 ? 22.482 -1.685 -45.452 1.00 78.25 93 TYR A O 1
ATOM 764 N N . GLY A 1 94 ? 21.434 0.025 -44.457 1.00 75.25 94 GLY A N 1
ATOM 765 C CA . GLY A 1 94 ? 22.567 0.446 -43.646 1.00 75.25 94 GLY A CA 1
ATOM 766 C C . GLY A 1 94 ? 22.783 -0.405 -42.394 1.00 75.25 94 GLY A C 1
ATOM 767 O O . GLY A 1 94 ? 21.868 -1.061 -41.886 1.00 75.25 94 GLY A O 1
ATOM 768 N N . ALA A 1 95 ? 23.985 -0.302 -41.816 1.00 69.62 95 ALA A N 1
ATOM 769 C CA . ALA A 1 95 ? 24.343 -0.925 -40.533 1.00 69.62 95 ALA A CA 1
ATOM 770 C C . ALA A 1 95 ? 23.392 -0.518 -39.381 1.00 69.62 95 ALA A C 1
ATOM 772 O O . ALA A 1 95 ? 23.144 -1.286 -38.447 1.00 69.62 95 ALA A O 1
ATOM 773 N N . PHE A 1 96 ? 22.798 0.678 -39.478 1.00 72.00 96 PHE A N 1
ATOM 774 C CA . PHE A 1 96 ? 21.901 1.254 -38.473 1.00 72.00 96 PHE A CA 1
ATOM 775 C C . PHE A 1 96 ? 20.471 0.704 -38.489 1.00 72.00 96 PHE A C 1
ATOM 777 O O . PHE A 1 96 ? 19.731 0.941 -37.533 1.00 72.00 96 PHE A O 1
ATOM 784 N N . SER A 1 97 ? 20.086 -0.090 -39.492 1.00 74.69 97 SER A N 1
ATOM 785 C CA . SER A 1 97 ? 18.798 -0.799 -39.491 1.00 74.69 97 SER A CA 1
ATOM 786 C C . SER A 1 97 ? 18.627 -1.678 -38.244 1.00 74.69 97 SER A C 1
ATOM 788 O O . SER A 1 97 ? 17.536 -1.798 -37.693 1.00 74.69 97 SER A O 1
ATOM 790 N N . THR A 1 98 ? 19.729 -2.221 -37.723 1.00 73.62 98 THR A N 1
ATOM 791 C CA . THR A 1 98 ? 19.750 -3.075 -36.528 1.00 73.62 98 THR A CA 1
ATOM 792 C C . THR A 1 98 ? 19.660 -2.273 -35.222 1.00 73.62 98 THR A C 1
ATOM 794 O O . THR A 1 98 ? 19.118 -2.766 -34.230 1.00 73.62 98 THR A O 1
ATOM 797 N N . ALA A 1 99 ? 20.088 -1.004 -35.235 1.00 72.94 99 ALA A N 1
ATOM 798 C CA . ALA A 1 99 ? 19.972 -0.081 -34.103 1.00 72.94 99 ALA A CA 1
ATOM 799 C C . ALA A 1 99 ? 18.512 0.322 -33.814 1.00 72.94 99 ALA A C 1
ATOM 801 O O . ALA A 1 99 ? 18.176 0.745 -32.709 1.00 72.94 99 ALA A O 1
ATOM 802 N N . TYR A 1 100 ? 17.609 0.132 -34.779 1.00 78.75 100 TYR A N 1
ATOM 803 C CA . TYR A 1 100 ? 16.172 0.242 -34.543 1.00 78.75 100 TYR A CA 1
ATOM 804 C C . TYR A 1 100 ? 15.707 -0.681 -33.411 1.00 78.75 100 TYR A C 1
ATOM 806 O O . TYR A 1 100 ? 14.992 -0.247 -32.508 1.00 78.75 100 TYR A O 1
ATOM 814 N N . PHE A 1 101 ? 16.133 -1.947 -33.431 1.00 74.31 101 PHE A N 1
ATOM 815 C CA . PHE A 1 101 ? 15.690 -2.936 -32.451 1.00 74.31 101 PHE A CA 1
ATOM 816 C C . PHE A 1 101 ? 16.215 -2.624 -31.051 1.00 74.31 101 PHE A C 1
ATOM 818 O O . PHE A 1 101 ? 15.479 -2.780 -30.078 1.00 74.31 101 PHE A O 1
ATOM 825 N N . THR A 1 102 ? 17.448 -2.126 -30.928 1.00 79.25 102 THR A N 1
ATOM 826 C CA . THR A 1 102 ? 17.990 -1.695 -29.631 1.00 79.25 102 THR A CA 1
ATOM 827 C C . THR A 1 102 ? 17.235 -0.490 -29.085 1.00 79.25 102 THR A C 1
ATOM 829 O O . THR A 1 102 ? 16.868 -0.491 -27.909 1.00 79.25 102 THR A O 1
ATOM 832 N N . ILE A 1 103 ? 16.924 0.500 -29.926 1.00 80.00 103 ILE A N 1
ATOM 833 C CA . ILE A 1 103 ? 16.151 1.683 -29.526 1.00 80.00 103 ILE A CA 1
ATOM 834 C C . ILE A 1 103 ? 14.717 1.298 -29.156 1.00 80.00 103 ILE A C 1
ATOM 836 O O . ILE A 1 103 ? 14.225 1.748 -28.125 1.00 80.00 103 ILE A O 1
ATOM 840 N N . LEU A 1 104 ? 14.065 0.418 -29.920 1.00 81.19 104 LEU A N 1
ATOM 841 C CA . LEU A 1 104 ? 12.732 -0.106 -29.613 1.00 81.19 104 LEU A CA 1
ATOM 842 C C . LEU A 1 104 ? 12.717 -0.820 -28.252 1.00 81.19 104 LEU A C 1
ATOM 844 O O . LEU A 1 104 ? 11.881 -0.511 -27.402 1.00 81.19 104 LEU A O 1
ATOM 848 N N . VAL A 1 105 ? 13.658 -1.743 -28.019 1.00 81.69 105 VAL A N 1
ATOM 849 C CA . VAL A 1 105 ? 13.776 -2.475 -26.747 1.00 81.69 105 VAL A CA 1
ATOM 850 C C . VAL A 1 105 ? 14.045 -1.510 -25.593 1.00 81.69 105 VAL A C 1
ATOM 852 O O . VAL A 1 105 ? 13.404 -1.615 -24.546 1.00 81.69 105 VAL A O 1
ATOM 855 N N . MET A 1 106 ? 14.933 -0.533 -25.784 1.00 80.62 106 MET A N 1
ATOM 856 C CA . MET A 1 106 ? 15.236 0.486 -24.778 1.00 80.62 106 MET A CA 1
ATOM 857 C C . MET A 1 106 ? 14.003 1.345 -24.462 1.00 80.62 106 MET A C 1
ATOM 859 O O . MET A 1 106 ? 13.706 1.595 -23.295 1.00 80.62 106 MET A O 1
ATOM 863 N N . LEU A 1 107 ? 13.246 1.753 -25.479 1.00 82.25 107 LEU A N 1
ATOM 864 C CA . LEU A 1 107 ? 12.061 2.594 -25.337 1.00 82.25 107 LEU A CA 1
ATOM 865 C C . LEU A 1 107 ? 10.929 1.840 -24.616 1.00 82.25 107 LEU A C 1
ATOM 867 O O . LEU A 1 107 ? 10.315 2.377 -23.693 1.00 82.25 107 LEU A O 1
ATOM 871 N N . ILE A 1 108 ? 10.725 0.557 -24.934 1.00 81.69 108 ILE A N 1
ATOM 872 C CA . ILE A 1 108 ? 9.780 -0.327 -24.226 1.00 81.69 108 ILE A CA 1
ATOM 873 C C . ILE A 1 108 ? 10.217 -0.583 -22.775 1.00 81.69 108 ILE A C 1
ATOM 875 O O . ILE A 1 108 ? 9.370 -0.694 -21.878 1.00 81.69 108 ILE A O 1
ATOM 879 N N . ALA A 1 109 ? 11.521 -0.693 -22.520 1.00 80.31 109 ALA A N 1
ATOM 880 C CA . ALA A 1 109 ? 12.047 -0.893 -21.174 1.00 80.31 109 ALA A CA 1
ATOM 881 C C . ALA A 1 109 ? 11.862 0.356 -20.295 1.00 80.31 109 ALA A C 1
ATOM 883 O O . ALA A 1 109 ? 11.503 0.230 -19.126 1.00 80.31 109 ALA A O 1
ATOM 884 N N . VAL A 1 110 ? 12.058 1.548 -20.866 1.00 83.00 110 VAL A N 1
ATOM 885 C CA . VAL A 1 110 ? 12.105 2.820 -20.132 1.00 83.00 110 VAL A CA 1
ATOM 886 C C . VAL A 1 110 ? 10.731 3.474 -19.938 1.00 83.00 110 VAL A C 1
ATOM 888 O O . VAL A 1 110 ? 10.506 4.094 -18.896 1.00 83.00 110 VAL A O 1
ATOM 891 N N . LEU A 1 111 ? 9.798 3.367 -20.895 1.00 84.56 111 LEU A N 1
ATOM 892 C CA . LEU A 1 111 ? 8.516 4.071 -20.772 1.00 84.56 111 LEU A CA 1
ATOM 893 C C . LEU A 1 111 ? 7.601 3.474 -19.685 1.00 84.56 111 LEU A C 1
ATOM 895 O O . LEU A 1 111 ? 7.581 2.260 -19.469 1.00 84.56 111 LEU A O 1
ATOM 899 N N . PRO A 1 112 ? 6.748 4.297 -19.045 1.00 80.00 112 PRO A N 1
ATOM 900 C CA . PRO A 1 112 ? 5.701 3.801 -18.157 1.00 80.00 112 PRO A CA 1
ATOM 901 C C . PRO A 1 112 ? 4.732 2.872 -18.898 1.00 80.00 112 PRO A C 1
ATOM 903 O O . PRO A 1 112 ? 4.454 3.072 -20.080 1.00 80.00 112 PRO A O 1
ATOM 906 N N . ARG A 1 113 ? 4.160 1.886 -18.189 1.00 80.12 113 ARG A N 1
ATOM 907 C CA . ARG A 1 113 ? 3.309 0.817 -18.759 1.00 80.12 113 ARG A CA 1
ATOM 908 C C . ARG A 1 113 ? 2.218 1.326 -19.708 1.00 80.12 113 ARG A C 1
ATOM 910 O O . ARG A 1 113 ? 1.992 0.703 -20.738 1.00 80.12 113 ARG A O 1
ATOM 917 N N . VAL A 1 114 ? 1.586 2.454 -19.379 1.00 80.88 114 VAL A N 1
ATOM 918 C CA . VAL A 1 114 ? 0.504 3.065 -20.175 1.00 80.88 114 VAL A CA 1
ATOM 919 C C . VAL A 1 114 ? 0.989 3.530 -21.554 1.00 80.88 114 VAL A C 1
ATOM 921 O O . VAL A 1 114 ? 0.241 3.468 -22.523 1.00 80.88 114 VAL A O 1
ATOM 924 N N . TYR A 1 115 ? 2.254 3.935 -21.669 1.00 85.19 115 TYR A N 1
ATOM 925 C CA . TYR A 1 115 ? 2.804 4.526 -22.888 1.00 85.19 115 TYR A CA 1
ATOM 926 C C . TYR A 1 115 ? 3.652 3.559 -23.730 1.00 85.19 115 TYR A C 1
ATOM 928 O O . TYR A 1 115 ? 4.026 3.906 -24.847 1.00 85.19 115 TYR A O 1
ATOM 936 N N . LYS A 1 116 ? 3.941 2.342 -23.245 1.00 84.88 116 LYS A N 1
ATOM 937 C CA . LYS A 1 116 ? 4.801 1.373 -23.956 1.00 84.88 116 LYS A CA 1
ATOM 938 C C . LYS A 1 116 ? 4.253 0.991 -25.332 1.00 84.88 116 LYS A C 1
ATOM 940 O O . LYS A 1 116 ? 4.962 1.089 -26.326 1.00 84.88 116 LYS A O 1
ATOM 945 N N . ILE A 1 117 ? 2.989 0.568 -25.378 1.00 83.94 117 ILE A N 1
ATOM 946 C CA . ILE A 1 117 ? 2.326 0.129 -26.613 1.00 83.94 117 ILE A CA 1
ATOM 947 C C . ILE A 1 117 ? 2.189 1.281 -27.620 1.00 83.94 117 ILE A C 1
ATOM 949 O O . ILE A 1 117 ? 2.662 1.111 -28.743 1.00 83.94 117 ILE A O 1
ATOM 953 N N . PRO A 1 118 ? 1.614 2.454 -27.270 1.00 87.06 118 PRO A N 1
ATOM 954 C CA . PRO A 1 118 ? 1.471 3.532 -28.247 1.00 87.06 118 PRO A CA 1
ATOM 955 C C . PRO A 1 118 ? 2.825 4.030 -28.758 1.00 87.06 118 PRO A C 1
ATOM 957 O O . PRO A 1 118 ? 2.955 4.297 -29.948 1.00 87.06 118 PRO A O 1
ATOM 960 N N . ALA A 1 119 ? 3.858 4.094 -27.913 1.00 85.19 119 ALA A N 1
ATOM 961 C CA . ALA A 1 119 ? 5.176 4.525 -28.363 1.00 85.19 119 ALA A CA 1
ATOM 962 C C . ALA A 1 119 ? 5.859 3.502 -29.287 1.00 85.19 119 ALA A C 1
ATOM 964 O O . ALA A 1 119 ? 6.499 3.904 -30.256 1.00 85.19 119 ALA A O 1
ATOM 965 N N . ALA A 1 120 ? 5.678 2.198 -29.049 1.00 84.06 120 ALA A N 1
ATOM 966 C CA . ALA A 1 120 ? 6.138 1.162 -29.973 1.00 84.06 120 ALA A CA 1
ATOM 967 C C . ALA A 1 120 ? 5.432 1.270 -31.335 1.00 84.06 120 ALA A C 1
ATOM 969 O O . ALA A 1 120 ? 6.096 1.239 -32.366 1.00 84.06 120 ALA A O 1
ATOM 970 N N . VAL A 1 121 ? 4.109 1.483 -31.347 1.00 85.25 121 VAL A N 1
ATOM 971 C CA . VAL A 1 121 ? 3.338 1.689 -32.586 1.00 85.25 121 VAL A CA 1
ATOM 972 C C . VAL A 1 121 ? 3.818 2.932 -33.340 1.00 85.25 121 VAL A C 1
ATOM 974 O O . VAL A 1 121 ? 4.059 2.850 -34.541 1.00 85.25 121 VAL A O 1
ATOM 977 N N . ILE A 1 122 ? 4.016 4.061 -32.649 1.00 89.38 122 ILE A N 1
ATOM 978 C CA . ILE A 1 122 ? 4.545 5.294 -33.255 1.00 89.38 122 ILE A CA 1
ATOM 979 C C . ILE A 1 122 ? 5.930 5.048 -33.855 1.00 89.38 122 ILE A C 1
ATOM 981 O O . ILE A 1 122 ? 6.183 5.478 -34.977 1.00 89.38 122 ILE A O 1
ATOM 985 N N . LEU A 1 123 ? 6.811 4.333 -33.151 1.00 88.19 123 LEU A N 1
ATOM 986 C CA . LEU A 1 123 ? 8.147 4.026 -33.655 1.00 88.19 123 LEU A CA 1
ATOM 987 C C . LEU A 1 123 ? 8.094 3.110 -34.890 1.00 88.19 123 LEU A C 1
ATOM 989 O O . LEU A 1 123 ? 8.837 3.346 -35.835 1.00 88.19 123 LEU A O 1
ATOM 993 N N . CYS A 1 124 ? 7.205 2.110 -34.922 1.00 86.06 124 CYS A N 1
ATOM 994 C CA . CYS A 1 124 ? 6.981 1.258 -36.099 1.00 86.06 124 CYS A CA 1
ATOM 995 C C . CYS A 1 124 ? 6.422 2.036 -37.301 1.00 86.06 124 CYS A C 1
ATOM 997 O O . CYS A 1 124 ? 6.831 1.812 -38.437 1.00 86.06 124 CYS A O 1
ATOM 999 N N . LEU A 1 125 ? 5.482 2.956 -37.074 1.00 88.62 125 LEU A N 1
ATOM 1000 C CA . LEU A 1 125 ? 4.959 3.809 -38.144 1.00 88.62 125 LEU A CA 1
ATOM 1001 C C . LEU A 1 125 ? 6.039 4.762 -38.659 1.00 88.62 125 LEU A C 1
ATOM 1003 O O . LEU A 1 125 ? 6.182 4.938 -39.866 1.00 88.62 125 LEU A O 1
ATOM 1007 N N . LEU A 1 126 ? 6.837 5.330 -37.752 1.00 90.56 126 LEU A N 1
ATOM 1008 C CA . LEU A 1 126 ? 7.964 6.187 -38.097 1.00 90.56 126 LEU A CA 1
ATOM 1009 C C . LEU A 1 126 ? 8.985 5.439 -38.960 1.00 90.56 126 LEU A C 1
ATOM 1011 O O . LEU A 1 126 ? 9.420 5.979 -39.974 1.00 90.56 126 LEU A O 1
ATOM 1015 N N . THR A 1 127 ? 9.348 4.201 -38.611 1.00 85.81 127 THR A N 1
ATOM 1016 C CA . THR A 1 127 ? 10.273 3.409 -39.434 1.00 85.81 127 THR A CA 1
ATOM 1017 C C . THR A 1 127 ? 9.709 3.055 -40.789 1.00 85.81 127 THR A C 1
ATOM 1019 O O . THR A 1 127 ? 10.443 3.127 -41.770 1.00 85.81 127 THR A O 1
ATOM 1022 N N . LEU A 1 128 ? 8.421 2.732 -40.869 1.00 87.31 128 LEU A N 1
ATOM 1023 C CA . LEU A 1 128 ? 7.761 2.472 -42.141 1.00 87.31 128 LEU A CA 1
ATOM 1024 C C . LEU A 1 128 ? 7.814 3.709 -43.051 1.00 87.31 128 LEU A C 1
ATOM 1026 O O . LEU A 1 128 ? 8.225 3.602 -44.204 1.00 87.31 128 LEU A O 1
ATOM 1030 N N . VAL A 1 129 ? 7.507 4.898 -42.524 1.00 90.81 129 VAL A N 1
ATOM 1031 C CA . VAL A 1 129 ? 7.605 6.161 -43.279 1.00 90.81 129 VAL A CA 1
ATOM 1032 C C . VAL A 1 129 ? 9.048 6.434 -43.716 1.00 90.81 129 VAL A C 1
ATOM 1034 O O . VAL A 1 129 ? 9.302 6.688 -44.894 1.00 90.81 129 VAL A O 1
ATOM 1037 N N . LEU A 1 130 ? 10.017 6.323 -42.805 1.00 86.31 130 LEU A N 1
ATOM 1038 C CA . LEU A 1 130 ? 11.433 6.537 -43.123 1.00 86.31 130 LEU A CA 1
ATOM 1039 C C . LEU A 1 130 ? 11.964 5.538 -44.158 1.00 86.31 130 LEU A C 1
ATOM 1041 O O . LEU A 1 130 ? 12.765 5.910 -45.015 1.00 86.31 130 LEU A O 1
ATOM 1045 N N . SER A 1 131 ? 11.504 4.288 -44.101 1.00 86.06 131 SER A N 1
ATOM 1046 C CA . SER A 1 131 ? 11.838 3.244 -45.069 1.00 86.06 131 SER A CA 1
ATOM 1047 C C . SER A 1 131 ? 11.337 3.589 -46.468 1.00 86.06 131 SER A C 1
ATOM 1049 O O . SER A 1 131 ? 12.031 3.295 -47.435 1.00 86.06 131 SER A O 1
ATOM 1051 N N . THR A 1 132 ? 10.160 4.210 -46.595 1.00 87.00 132 THR A N 1
ATOM 1052 C CA . THR A 1 132 ? 9.637 4.626 -47.908 1.00 87.00 132 THR A CA 1
ATOM 1053 C C . THR A 1 132 ? 10.383 5.827 -48.484 1.00 87.00 132 THR A C 1
ATOM 1055 O O . THR A 1 132 ? 10.612 5.882 -49.688 1.00 87.00 132 THR A O 1
ATOM 1058 N N . TYR A 1 133 ? 10.802 6.770 -47.635 1.00 87.88 133 TYR A N 1
ATOM 1059 C CA . TYR A 1 133 ? 11.417 8.022 -48.077 1.00 87.88 133 TYR A CA 1
ATOM 1060 C C . TYR A 1 133 ? 12.910 7.880 -48.423 1.00 87.88 133 TYR A C 1
ATOM 1062 O O . TYR A 1 133 ? 13.389 8.498 -49.370 1.00 87.88 133 TYR A O 1
ATOM 1070 N N . TYR A 1 134 ? 13.652 7.053 -47.679 1.00 78.94 134 TYR A N 1
ATOM 1071 C CA . TYR A 1 134 ? 15.108 6.896 -47.820 1.00 78.94 134 TYR A CA 1
ATOM 1072 C C . TYR A 1 134 ? 15.528 5.610 -48.549 1.00 78.94 134 TYR A C 1
ATOM 1074 O O . TYR A 1 134 ? 16.631 5.111 -48.341 1.00 78.94 134 TYR A O 1
ATOM 1082 N N . ASN A 1 135 ? 14.676 5.072 -49.426 1.00 71.56 135 ASN A N 1
ATOM 1083 C CA . ASN A 1 135 ? 14.970 3.875 -50.220 1.00 71.56 135 ASN A CA 1
ATOM 1084 C C . ASN A 1 135 ? 15.933 4.185 -51.387 1.00 71.56 135 ASN A C 1
ATOM 1086 O O . ASN A 1 135 ? 15.579 4.032 -52.555 1.00 71.56 135 ASN A O 1
ATOM 1090 N N . LYS A 1 136 ? 17.133 4.694 -51.087 1.00 67.56 136 LYS A N 1
ATOM 1091 C CA . LYS A 1 136 ? 18.199 4.817 -52.085 1.00 67.56 136 LYS A CA 1
ATOM 1092 C C . LYS A 1 136 ? 18.978 3.498 -52.126 1.00 67.56 136 LYS A C 1
ATOM 1094 O O . LYS A 1 136 ? 19.455 3.076 -51.072 1.00 67.56 136 LYS A O 1
ATOM 1099 N N . PRO A 1 137 ? 19.102 2.842 -53.294 1.00 63.56 137 PRO A N 1
ATOM 1100 C CA . PRO A 1 137 ? 19.979 1.689 -53.428 1.00 63.56 137 PRO A CA 1
ATOM 1101 C C . PRO A 1 137 ? 21.407 2.137 -53.107 1.00 63.56 137 PRO A C 1
ATOM 1103 O O . PRO A 1 137 ? 21.859 3.174 -53.592 1.00 63.56 137 PRO A O 1
ATOM 1106 N N . ILE A 1 138 ? 22.073 1.396 -52.224 1.00 62.28 138 ILE A N 1
ATOM 1107 C CA . ILE A 1 138 ? 23.473 1.630 -51.878 1.00 62.28 138 ILE A CA 1
ATOM 1108 C C . ILE A 1 138 ? 24.281 1.430 -53.165 1.00 62.28 138 ILE A C 1
ATOM 1110 O O . ILE A 1 138 ? 24.313 0.318 -53.685 1.00 62.28 138 ILE A O 1
ATOM 1114 N N . GLU A 1 139 ? 24.902 2.489 -53.693 1.00 62.00 139 GLU A N 1
ATOM 1115 C CA . GLU A 1 139 ? 25.993 2.321 -54.659 1.00 62.00 139 GLU A CA 1
ATOM 1116 C C . GLU A 1 139 ? 27.074 1.482 -53.968 1.00 62.00 139 GLU A C 1
ATOM 1118 O O . GLU A 1 139 ? 27.503 1.819 -52.864 1.00 62.00 139 GLU A O 1
ATOM 1123 N N . GLU A 1 140 ? 27.414 0.343 -54.573 1.00 55.75 140 GLU A N 1
ATOM 1124 C CA . GLU A 1 140 ? 28.203 -0.763 -54.018 1.00 55.75 140 GLU A CA 1
ATOM 1125 C C . GLU A 1 140 ? 29.516 -0.297 -53.360 1.00 55.75 140 GLU A C 1
ATOM 1127 O O . GLU A 1 140 ? 30.577 -0.239 -53.974 1.00 55.75 140 GLU A O 1
ATOM 1132 N N . ALA A 1 141 ? 29.467 0.026 -52.068 1.00 53.53 141 ALA A N 1
ATOM 1133 C CA . ALA A 1 141 ? 30.651 0.300 -51.269 1.00 53.53 141 ALA A CA 1
ATOM 1134 C C . ALA A 1 141 ? 31.217 -1.030 -50.744 1.00 53.53 141 ALA A C 1
ATOM 1136 O O . ALA A 1 141 ? 30.912 -1.455 -49.626 1.00 53.53 141 ALA A O 1
ATOM 1137 N N . GLU A 1 142 ? 32.058 -1.686 -51.548 1.00 52.56 142 GLU A N 1
ATOM 1138 C CA . GLU A 1 142 ? 32.673 -3.004 -51.288 1.00 52.56 142 GLU A CA 1
ATOM 1139 C C . GLU A 1 142 ? 33.477 -3.113 -49.967 1.00 52.56 142 GLU A C 1
ATOM 1141 O O . GLU A 1 142 ? 33.793 -4.216 -49.525 1.00 52.56 142 GLU A O 1
ATOM 1146 N N . LEU A 1 143 ? 33.758 -2.009 -49.263 1.00 52.72 143 LEU A N 1
ATOM 1147 C CA . LEU A 1 143 ? 34.496 -2.012 -47.989 1.00 52.72 143 LEU A CA 1
ATOM 1148 C C . LEU A 1 143 ? 33.627 -2.156 -46.717 1.00 52.72 143 LEU A C 1
ATOM 1150 O O . LEU A 1 143 ? 34.156 -2.090 -45.607 1.00 52.72 143 LEU A O 1
ATOM 1154 N N . THR A 1 144 ? 32.305 -2.332 -46.835 1.00 59.69 144 THR A N 1
ATOM 1155 C CA . THR A 1 144 ? 31.361 -2.187 -45.700 1.00 59.69 144 THR A CA 1
ATOM 1156 C C . THR A 1 144 ? 30.880 -3.482 -45.032 1.00 59.69 144 THR A C 1
ATOM 1158 O O . THR A 1 144 ? 30.257 -3.423 -43.973 1.00 59.69 144 THR A O 1
ATOM 1161 N N . SER A 1 145 ? 31.186 -4.665 -45.568 1.00 70.50 145 SER A N 1
ATOM 1162 C CA . SER A 1 145 ? 30.614 -5.918 -45.044 1.00 70.50 145 SER A CA 1
ATOM 1163 C C . SER A 1 145 ? 31.082 -6.251 -43.617 1.00 70.50 145 SER A C 1
ATOM 1165 O O . SER A 1 145 ? 30.264 -6.561 -42.755 1.00 70.50 145 SER A O 1
ATOM 1167 N N . ILE A 1 146 ? 32.382 -6.127 -43.319 1.00 74.88 146 ILE A N 1
ATOM 1168 C CA . ILE A 1 146 ? 32.941 -6.475 -41.998 1.00 74.88 146 ILE A CA 1
ATOM 1169 C C . ILE A 1 146 ? 32.424 -5.542 -40.892 1.00 74.88 146 ILE A C 1
ATOM 1171 O O . ILE A 1 146 ? 32.075 -6.013 -39.808 1.00 74.88 146 ILE A O 1
ATOM 1175 N N . SER A 1 147 ? 32.339 -4.231 -41.144 1.00 71.19 147 SER A N 1
ATOM 1176 C CA . SER A 1 147 ? 31.827 -3.276 -40.151 1.00 71.19 147 SER A CA 1
ATOM 1177 C C . SER A 1 147 ? 30.346 -3.511 -39.844 1.00 71.19 147 SER A C 1
ATOM 1179 O O . SER A 1 147 ? 29.971 -3.490 -38.673 1.00 71.19 147 SER A O 1
ATOM 1181 N N . MET A 1 148 ? 29.533 -3.848 -40.854 1.00 72.06 148 MET A N 1
ATOM 1182 C CA . MET A 1 148 ? 28.121 -4.205 -40.668 1.00 72.06 148 MET A CA 1
ATOM 1183 C C . MET A 1 148 ? 27.938 -5.417 -39.741 1.00 72.06 148 MET A C 1
ATOM 1185 O O . MET A 1 148 ? 27.093 -5.379 -38.844 1.00 72.06 148 MET A O 1
ATOM 1189 N N . TYR A 1 149 ? 28.739 -6.476 -39.908 1.00 76.81 149 TYR A N 1
ATOM 1190 C CA . TYR A 1 149 ? 28.662 -7.657 -39.036 1.00 76.81 149 TYR A CA 1
ATOM 1191 C C . TYR A 1 149 ? 29.078 -7.350 -37.594 1.00 76.81 149 TYR A C 1
ATOM 1193 O O . TYR A 1 149 ? 28.448 -7.844 -36.656 1.00 76.81 149 TYR A O 1
ATOM 1201 N N . MET A 1 150 ? 30.108 -6.521 -37.403 1.00 75.44 150 MET A N 1
ATOM 1202 C CA . MET A 1 150 ? 30.558 -6.119 -36.067 1.00 75.44 150 MET A CA 1
ATOM 1203 C C . MET A 1 150 ? 29.514 -5.257 -35.352 1.00 75.44 150 MET A C 1
ATOM 1205 O O . MET A 1 150 ? 29.217 -5.510 -34.183 1.00 75.44 150 MET A O 1
ATOM 1209 N N . ASP A 1 151 ? 28.909 -4.293 -36.048 1.00 72.19 151 ASP A N 1
ATOM 1210 C CA . ASP A 1 151 ? 27.853 -3.449 -35.482 1.00 72.19 151 ASP A CA 1
ATOM 1211 C C . ASP A 1 151 ? 26.593 -4.274 -35.152 1.00 72.19 151 ASP A C 1
ATOM 1213 O O . ASP A 1 151 ? 25.990 -4.095 -34.089 1.00 72.19 151 ASP A O 1
ATOM 1217 N N . PHE A 1 152 ? 26.236 -5.253 -35.994 1.00 76.19 152 PHE A N 1
ATOM 1218 C CA . PHE A 1 152 ? 25.162 -6.205 -35.698 1.00 76.19 152 PHE A CA 1
ATOM 1219 C C . PHE A 1 152 ? 25.451 -7.032 -34.438 1.00 76.19 152 PHE A C 1
ATOM 1221 O O . PHE A 1 152 ? 24.596 -7.124 -33.554 1.00 76.19 152 PHE A O 1
ATOM 1228 N N . LEU A 1 153 ? 26.654 -7.601 -34.318 1.00 75.06 153 LEU A N 1
ATOM 1229 C CA . LEU A 1 153 ? 27.037 -8.425 -33.168 1.00 75.06 153 LEU A CA 1
ATOM 1230 C C . LEU A 1 153 ? 26.983 -7.614 -31.867 1.00 75.06 153 LEU A C 1
ATOM 1232 O O . LEU A 1 153 ? 26.420 -8.080 -30.873 1.00 75.06 153 LEU A O 1
ATOM 1236 N N . ILE A 1 154 ? 27.491 -6.378 -31.885 1.00 77.56 154 ILE A N 1
ATOM 1237 C CA . ILE A 1 154 ? 27.418 -5.458 -30.742 1.00 77.56 154 ILE A CA 1
ATOM 1238 C C . ILE A 1 154 ? 25.958 -5.187 -30.357 1.00 77.56 154 ILE A C 1
ATOM 1240 O O . ILE A 1 154 ? 25.613 -5.280 -29.177 1.00 77.56 154 ILE A O 1
ATOM 1244 N N . ASN A 1 155 ? 25.084 -4.907 -31.330 1.00 76.56 155 ASN A N 1
ATOM 1245 C CA . ASN A 1 155 ? 23.663 -4.673 -31.071 1.00 76.56 155 ASN A CA 1
ATOM 1246 C C . ASN A 1 155 ? 22.978 -5.902 -30.458 1.00 76.56 155 ASN A C 1
ATOM 1248 O O . ASN A 1 155 ? 22.243 -5.761 -29.481 1.00 76.56 155 ASN A O 1
ATOM 1252 N N . VAL A 1 156 ? 23.249 -7.109 -30.963 1.00 77.81 156 VAL A N 1
ATOM 1253 C CA . VAL A 1 156 ? 22.691 -8.355 -30.410 1.00 77.81 156 VAL A CA 1
ATOM 1254 C C . VAL A 1 156 ? 23.137 -8.570 -28.962 1.00 77.81 156 VAL A C 1
ATOM 1256 O O . VAL A 1 156 ? 22.304 -8.862 -28.101 1.00 77.81 156 VAL A O 1
ATOM 1259 N N . VAL A 1 157 ? 24.425 -8.370 -28.665 1.00 82.00 157 VAL A N 1
ATOM 1260 C CA . VAL A 1 157 ? 24.953 -8.459 -27.292 1.00 82.00 157 VAL A CA 1
ATOM 1261 C C . VAL A 1 157 ? 24.282 -7.422 -26.388 1.00 82.00 157 VAL A C 1
ATOM 1263 O O . VAL A 1 157 ? 23.883 -7.747 -25.268 1.00 82.00 157 VAL A O 1
ATOM 1266 N N . PHE A 1 158 ? 24.089 -6.196 -26.876 1.00 78.12 158 PHE A N 1
ATOM 1267 C CA . PHE A 1 158 ? 23.433 -5.136 -26.117 1.00 78.12 158 PHE A CA 1
ATOM 1268 C C . PHE A 1 158 ? 21.968 -5.472 -25.808 1.00 78.12 158 PHE A C 1
ATOM 1270 O O . PHE A 1 158 ? 21.547 -5.375 -24.655 1.00 78.12 158 PHE A O 1
ATOM 1277 N N . VAL A 1 159 ? 21.206 -5.950 -26.800 1.00 78.75 159 VAL A N 1
ATOM 1278 C CA . VAL A 1 159 ? 19.824 -6.418 -26.599 1.00 78.75 159 VAL A CA 1
ATOM 1279 C C . VAL A 1 159 ? 19.781 -7.554 -25.579 1.00 78.75 159 VAL A C 1
ATOM 1281 O O . VAL A 1 159 ? 18.949 -7.520 -24.672 1.00 78.75 159 VAL A O 1
ATOM 1284 N N . ALA A 1 160 ? 20.684 -8.533 -25.673 1.00 77.38 160 ALA A N 1
ATOM 1285 C CA . ALA A 1 160 ? 20.737 -9.649 -24.732 1.00 77.38 160 ALA A CA 1
ATOM 1286 C C . ALA A 1 160 ? 20.986 -9.172 -23.289 1.00 77.38 160 ALA A C 1
ATOM 1288 O O . ALA A 1 160 ? 20.267 -9.582 -22.374 1.00 77.38 160 ALA A O 1
ATOM 1289 N N . ILE A 1 161 ? 21.936 -8.251 -23.084 1.00 83.69 161 ILE A N 1
ATOM 1290 C CA . ILE A 1 161 ? 22.201 -7.637 -21.773 1.00 83.69 161 ILE A CA 1
ATOM 1291 C C . ILE A 1 161 ? 20.962 -6.887 -21.270 1.00 83.69 1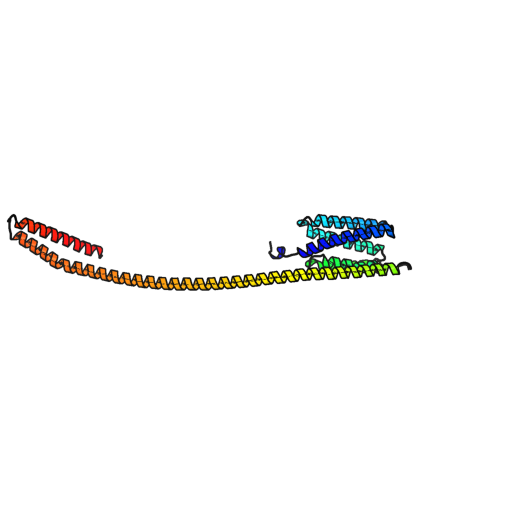61 ILE A C 1
ATOM 1293 O O . ILE A 1 161 ? 20.567 -7.069 -20.116 1.00 83.69 161 ILE A O 1
ATOM 1297 N N . CYS A 1 162 ? 20.312 -6.089 -22.123 1.00 78.69 162 CYS A N 1
ATOM 1298 C CA . CYS A 1 162 ? 19.087 -5.373 -21.769 1.00 78.69 162 CYS A CA 1
ATOM 1299 C C . CYS A 1 162 ? 17.965 -6.329 -21.343 1.00 78.69 162 CYS A C 1
ATOM 1301 O O . CYS A 1 162 ? 17.331 -6.092 -20.316 1.00 78.69 162 CYS A O 1
ATOM 1303 N N . ILE A 1 163 ? 17.743 -7.423 -22.078 1.00 80.38 163 ILE A N 1
ATOM 1304 C CA . ILE A 1 163 ? 16.715 -8.422 -21.755 1.00 80.38 163 ILE A CA 1
ATOM 1305 C C . ILE A 1 163 ? 17.006 -9.085 -20.406 1.00 80.38 163 ILE A C 1
ATOM 1307 O O . ILE A 1 163 ? 16.115 -9.160 -19.560 1.00 80.38 163 ILE A O 1
ATOM 1311 N N . VAL A 1 164 ? 18.243 -9.540 -20.175 1.00 85.69 164 VAL A N 1
ATOM 1312 C CA . VAL A 1 164 ? 18.643 -10.164 -18.900 1.00 85.69 164 VAL A CA 1
ATOM 1313 C C . VAL A 1 164 ? 18.461 -9.187 -17.740 1.00 85.69 164 VAL A C 1
ATOM 1315 O O . VAL A 1 164 ? 17.950 -9.561 -16.682 1.00 85.69 164 VAL A O 1
ATOM 1318 N N . TYR A 1 165 ? 18.833 -7.926 -17.946 1.00 82.62 165 TYR A N 1
ATOM 1319 C CA . TYR A 1 165 ? 18.718 -6.888 -16.934 1.00 82.62 165 TYR A CA 1
ATOM 1320 C C . TYR A 1 165 ? 17.252 -6.559 -16.600 1.00 82.62 165 TYR A C 1
ATOM 1322 O O . TYR A 1 165 ? 16.886 -6.553 -15.424 1.00 82.62 165 TYR A O 1
ATOM 1330 N N . VAL A 1 166 ? 16.392 -6.375 -17.611 1.00 78.81 166 VAL A N 1
ATOM 1331 C CA . VAL A 1 166 ? 14.942 -6.165 -17.429 1.00 78.81 166 VAL A CA 1
ATOM 1332 C C . VAL A 1 166 ? 14.299 -7.366 -16.736 1.00 78.81 166 VAL A C 1
ATOM 1334 O O . VAL A 1 166 ? 13.528 -7.190 -15.796 1.00 78.81 166 VAL A O 1
ATOM 1337 N N . LYS A 1 167 ? 14.643 -8.593 -17.147 1.00 83.69 167 LYS A N 1
ATOM 1338 C CA . LYS A 1 167 ? 14.126 -9.820 -16.524 1.00 83.69 167 LYS A CA 1
ATOM 1339 C C . LYS A 1 167 ? 14.459 -9.875 -15.032 1.00 83.69 167 LYS A C 1
ATOM 1341 O O . LYS A 1 167 ? 13.580 -10.175 -14.227 1.00 83.69 167 LYS A O 1
ATOM 1346 N N . LYS A 1 168 ? 15.706 -9.561 -14.664 1.00 85.62 168 LYS A N 1
ATOM 1347 C CA . LYS A 1 168 ? 16.160 -9.545 -13.266 1.00 85.62 168 LYS A CA 1
ATOM 1348 C C . LYS A 1 168 ? 15.415 -8.502 -12.428 1.00 85.62 168 LYS A C 1
ATOM 1350 O O . LYS A 1 168 ? 15.066 -8.780 -11.285 1.00 85.62 168 LYS A O 1
ATOM 1355 N N . ASP A 1 169 ? 15.165 -7.323 -12.990 1.00 79.62 169 ASP A N 1
ATOM 1356 C CA . ASP A 1 169 ? 14.418 -6.257 -12.312 1.00 79.62 169 ASP A CA 1
ATOM 1357 C C . ASP A 1 169 ? 12.955 -6.661 -12.063 1.00 79.62 169 ASP A C 1
ATOM 1359 O O . ASP A 1 169 ? 12.474 -6.603 -10.931 1.00 79.62 169 ASP A O 1
ATOM 1363 N N . MET A 1 170 ? 12.282 -7.198 -13.087 1.00 78.50 170 MET A N 1
ATOM 1364 C CA . MET A 1 170 ? 10.907 -7.700 -12.967 1.00 78.50 170 MET A CA 1
ATOM 1365 C C . MET A 1 170 ? 10.783 -8.841 -11.949 1.00 78.50 170 MET A C 1
ATOM 1367 O O . MET A 1 170 ? 9.787 -8.941 -11.232 1.00 78.50 170 MET A O 1
ATOM 1371 N N . GLU A 1 171 ? 11.785 -9.716 -11.867 1.00 86.25 171 GLU A N 1
ATOM 1372 C CA . GLU A 1 171 ? 11.810 -10.793 -10.878 1.00 86.25 171 GLU A CA 1
ATOM 1373 C C . GLU A 1 171 ? 11.929 -10.259 -9.446 1.00 86.25 171 GLU A C 1
ATOM 1375 O O . GLU A 1 171 ? 11.230 -10.740 -8.551 1.00 86.25 171 GLU A O 1
ATOM 1380 N N . GLN A 1 172 ? 12.738 -9.219 -9.234 1.00 84.31 172 GLN A N 1
ATOM 1381 C CA . GLN A 1 172 ? 12.867 -8.568 -7.932 1.00 84.31 172 GLN A CA 1
ATOM 1382 C C . GLN A 1 172 ? 11.560 -7.885 -7.501 1.00 84.31 172 GLN A C 1
ATOM 1384 O O . GLN A 1 172 ? 11.142 -8.011 -6.343 1.00 84.31 172 GLN A O 1
ATOM 1389 N N . GLU A 1 173 ? 10.889 -7.189 -8.423 1.00 80.81 173 GLU A N 1
ATOM 1390 C CA . GLU A 1 173 ? 9.564 -6.610 -8.168 1.00 80.81 173 GLU A CA 1
ATOM 1391 C C . GLU A 1 173 ? 8.553 -7.691 -7.792 1.00 80.81 173 GLU A C 1
ATOM 1393 O O . GLU A 1 173 ? 7.813 -7.541 -6.820 1.00 80.81 173 GLU A O 1
ATOM 1398 N N . ARG A 1 174 ? 8.560 -8.810 -8.523 1.00 82.44 174 ARG A N 1
ATOM 1399 C CA . ARG A 1 174 ? 7.673 -9.943 -8.267 1.00 82.44 174 ARG A CA 1
ATOM 1400 C C . ARG A 1 174 ? 7.885 -10.523 -6.864 1.00 82.44 174 ARG A C 1
ATOM 1402 O O . ARG A 1 174 ? 6.908 -10.769 -6.164 1.00 82.44 174 ARG A O 1
ATOM 1409 N N . ILE A 1 175 ? 9.134 -10.709 -6.427 1.00 88.62 175 ILE A N 1
ATOM 1410 C CA . ILE A 1 175 ? 9.448 -11.195 -5.068 1.00 88.62 175 ILE A CA 1
ATOM 1411 C C . ILE A 1 175 ? 8.909 -10.227 -4.011 1.00 88.62 175 ILE A C 1
ATOM 1413 O O . ILE A 1 175 ? 8.251 -10.643 -3.059 1.00 88.62 175 ILE A O 1
ATOM 1417 N N . THR A 1 176 ? 9.150 -8.932 -4.204 1.00 86.44 176 THR A N 1
ATOM 1418 C CA . THR A 1 176 ? 8.696 -7.884 -3.282 1.00 86.44 176 THR A CA 1
ATOM 1419 C C . THR A 1 176 ? 7.168 -7.853 -3.192 1.00 86.44 176 THR A C 1
ATOM 1421 O O . THR A 1 176 ? 6.601 -7.759 -2.105 1.00 86.44 176 THR A O 1
ATOM 1424 N N . TYR A 1 177 ? 6.490 -8.002 -4.329 1.00 86.25 177 TYR A N 1
ATOM 1425 C CA . TYR A 1 177 ? 5.035 -8.087 -4.397 1.00 86.25 177 TYR A CA 1
ATOM 1426 C C . TYR A 1 177 ? 4.487 -9.287 -3.610 1.00 86.25 177 TYR A C 1
ATOM 1428 O O . TYR A 1 177 ? 3.553 -9.130 -2.824 1.00 86.25 177 TYR A O 1
ATOM 1436 N N . TYR A 1 178 ? 5.102 -10.468 -3.739 1.00 90.81 178 TYR A N 1
ATOM 1437 C CA . TYR A 1 178 ? 4.705 -11.643 -2.954 1.00 90.81 178 TYR A CA 1
ATOM 1438 C C . TYR A 1 178 ? 4.914 -11.453 -1.447 1.00 90.81 178 TYR A C 1
ATOM 1440 O O . TYR A 1 178 ? 4.077 -11.886 -0.657 1.00 90.81 178 TYR A O 1
ATOM 1448 N N . GLN A 1 179 ? 5.990 -10.778 -1.036 1.00 91.81 179 GLN A N 1
ATOM 1449 C CA . GLN A 1 179 ? 6.230 -10.466 0.376 1.00 91.81 179 GLN A CA 1
ATOM 1450 C C . GLN A 1 179 ? 5.158 -9.530 0.943 1.00 91.81 179 GLN A C 1
ATOM 1452 O O . GLN A 1 179 ? 4.631 -9.795 2.024 1.00 91.81 179 GLN A O 1
ATOM 1457 N N . TYR A 1 180 ? 4.808 -8.468 0.212 1.00 90.69 180 TYR A N 1
ATOM 1458 C CA . TYR A 1 180 ? 3.754 -7.545 0.631 1.00 90.69 180 TYR A CA 1
ATOM 1459 C C . TYR A 1 180 ? 2.386 -8.220 0.699 1.00 90.69 180 TYR A C 1
ATOM 1461 O O . TYR A 1 180 ? 1.682 -8.042 1.690 1.00 90.69 180 TYR A O 1
ATOM 1469 N N . ASN A 1 181 ? 2.029 -9.043 -0.288 1.00 89.75 181 ASN A N 1
ATOM 1470 C CA . ASN A 1 181 ? 0.780 -9.802 -0.235 1.00 89.75 181 ASN A CA 1
ATOM 1471 C C . ASN A 1 181 ? 0.746 -10.743 0.976 1.00 89.75 181 ASN A C 1
ATOM 1473 O O . ASN A 1 181 ? -0.239 -10.758 1.704 1.00 89.75 181 ASN A O 1
ATOM 1477 N N . GLY A 1 182 ? 1.855 -11.426 1.278 1.00 95.31 182 GLY A N 1
ATOM 1478 C CA . GLY A 1 182 ? 1.946 -12.255 2.481 1.00 95.31 182 GLY A CA 1
ATOM 1479 C C . GLY A 1 182 ? 1.784 -11.465 3.787 1.00 95.31 182 GLY A C 1
ATOM 1480 O O . GLY A 1 182 ? 1.218 -11.978 4.750 1.00 95.31 182 GLY A O 1
ATOM 1481 N N . GLN A 1 183 ? 2.245 -10.210 3.848 1.00 96.19 183 GLN A N 1
ATOM 1482 C CA . GLN A 1 183 ? 1.995 -9.333 5.001 1.00 96.19 183 GLN A CA 1
ATOM 1483 C C . GLN A 1 183 ? 0.524 -8.922 5.103 1.00 96.19 183 GLN A C 1
ATOM 1485 O O . GLN A 1 183 ? -0.026 -8.917 6.203 1.00 96.19 183 GLN A O 1
ATOM 1490 N N . ILE A 1 184 ? -0.114 -8.605 3.973 1.00 96.00 184 ILE A N 1
ATOM 1491 C CA . ILE A 1 184 ? -1.543 -8.268 3.917 1.00 96.00 184 ILE A CA 1
ATOM 1492 C C . ILE A 1 184 ? -2.386 -9.447 4.406 1.00 96.00 184 ILE A C 1
ATOM 1494 O O . ILE A 1 184 ? -3.294 -9.244 5.213 1.00 96.00 184 ILE A O 1
ATOM 1498 N N . ASP A 1 185 ? -2.057 -10.671 3.996 1.00 96.62 185 ASP A N 1
ATOM 1499 C CA . ASP A 1 185 ? -2.771 -11.873 4.429 1.00 96.62 185 ASP A CA 1
ATOM 1500 C C . ASP A 1 185 ? -2.644 -12.088 5.943 1.00 96.62 185 ASP A C 1
ATOM 1502 O O . ASP A 1 185 ? -3.646 -12.304 6.627 1.00 96.62 185 ASP A O 1
ATOM 1506 N N . ARG A 1 186 ? -1.433 -11.931 6.501 1.00 97.50 186 ARG A N 1
ATOM 1507 C CA . ARG A 1 186 ? -1.200 -12.020 7.956 1.00 97.50 186 ARG A CA 1
ATOM 1508 C C . ARG A 1 186 ? -1.984 -10.968 8.735 1.00 97.50 186 ARG A C 1
ATOM 1510 O O . ARG A 1 186 ? -2.621 -11.300 9.729 1.00 97.50 186 ARG A O 1
ATOM 1517 N N . LEU A 1 187 ? -1.961 -9.714 8.282 1.00 96.88 187 LEU A N 1
ATOM 1518 C CA . LEU A 1 187 ? -2.714 -8.626 8.914 1.00 96.88 187 LEU A CA 1
ATOM 1519 C C . LEU A 1 187 ? -4.223 -8.862 8.830 1.00 96.88 187 LEU A C 1
ATOM 1521 O O . LEU A 1 187 ? -4.949 -8.586 9.782 1.00 96.88 187 LEU A O 1
ATOM 1525 N N . THR A 1 188 ? -4.697 -9.397 7.706 1.00 97.06 188 THR A N 1
ATOM 1526 C CA . THR A 1 188 ? -6.108 -9.748 7.517 1.00 97.06 188 THR A CA 1
ATOM 1527 C C . THR A 1 188 ? -6.524 -10.850 8.487 1.00 97.06 188 THR A C 1
ATOM 1529 O O . THR A 1 188 ? -7.581 -10.750 9.113 1.00 97.06 188 THR A O 1
ATOM 1532 N N . GLN A 1 189 ? -5.682 -11.870 8.665 1.00 98.31 189 GLN A N 1
ATOM 1533 C CA . GLN A 1 189 ? -5.912 -12.929 9.642 1.00 98.31 189 GLN A CA 1
ATOM 1534 C C . GLN A 1 189 ? -5.931 -12.379 11.077 1.00 98.31 189 GLN A C 1
ATOM 1536 O O . GLN A 1 189 ? -6.895 -12.616 11.798 1.00 98.31 189 GLN A O 1
ATOM 1541 N N . GLU A 1 190 ? -4.942 -11.569 11.463 1.00 98.50 190 GLU A N 1
ATOM 1542 C CA . GLU A 1 190 ? -4.875 -10.958 12.798 1.00 98.50 190 GLU A CA 1
ATOM 1543 C C . GLU A 1 190 ? -6.107 -10.086 13.098 1.00 98.50 190 GLU A C 1
ATOM 1545 O O . GLU A 1 190 ? -6.656 -10.113 14.203 1.00 98.50 190 GLU A O 1
ATOM 1550 N N . LEU A 1 191 ? -6.575 -9.320 12.110 1.00 98.31 191 LEU A N 1
ATOM 1551 C CA . LEU A 1 191 ? -7.766 -8.483 12.240 1.00 98.31 191 LEU A CA 1
ATOM 1552 C C . LEU A 1 191 ? -9.022 -9.338 12.434 1.00 98.31 191 LEU A C 1
ATOM 1554 O O . LEU A 1 191 ? -9.856 -9.023 13.286 1.00 98.31 191 LEU A O 1
ATOM 1558 N N . ASN A 1 192 ? -9.142 -10.436 11.688 1.00 98.31 192 ASN A N 1
ATOM 1559 C CA . ASN A 1 192 ? -10.245 -11.380 11.844 1.00 98.31 192 ASN A CA 1
ATOM 1560 C C . ASN A 1 192 ? -10.229 -12.059 13.222 1.00 98.31 192 ASN A C 1
ATOM 1562 O O . ASN A 1 192 ? -11.282 -12.151 13.858 1.00 98.31 192 ASN A O 1
ATOM 1566 N N . ASP A 1 193 ? -9.057 -12.448 13.725 1.00 98.56 193 ASP A N 1
ATOM 1567 C CA . ASP A 1 193 ? -8.908 -13.045 15.056 1.00 98.56 193 ASP A CA 1
ATOM 1568 C C . ASP A 1 193 ? -9.293 -12.049 16.160 1.00 98.56 193 ASP A C 1
ATOM 1570 O O . ASP A 1 193 ? -10.115 -12.358 17.027 1.00 98.56 193 ASP A O 1
ATOM 1574 N N . LYS A 1 194 ? -8.800 -10.805 16.083 1.00 97.88 194 LYS A N 1
ATOM 1575 C CA . LYS A 1 194 ? -9.191 -9.722 17.004 1.00 97.88 194 LYS A CA 1
ATOM 1576 C C . LYS A 1 194 ? -10.690 -9.437 16.953 1.00 97.88 194 LYS A C 1
ATOM 1578 O O . LYS A 1 194 ? -11.320 -9.237 17.991 1.00 97.88 194 LYS A O 1
ATOM 1583 N N . ARG A 1 195 ? -11.288 -9.448 15.758 1.00 98.06 195 ARG A N 1
ATOM 1584 C CA . ARG A 1 195 ? -12.736 -9.278 15.587 1.00 98.06 195 ARG A CA 1
ATOM 1585 C C . ARG A 1 195 ? -13.511 -10.401 16.273 1.00 98.06 195 ARG A C 1
ATOM 1587 O O . ARG A 1 195 ? -14.515 -10.118 16.925 1.00 98.06 195 ARG A O 1
ATOM 1594 N N . LYS A 1 196 ? -13.051 -11.649 16.160 1.00 98.50 196 LYS A N 1
ATOM 1595 C CA . LYS A 1 196 ? -13.665 -12.797 16.837 1.00 98.50 196 LYS A CA 1
ATOM 1596 C C . LYS A 1 196 ? -13.593 -12.651 18.360 1.00 98.50 196 LYS A C 1
ATOM 1598 O O . LYS A 1 196 ? -14.623 -12.774 19.017 1.00 98.50 196 LYS A O 1
ATOM 1603 N N . MET A 1 197 ? -12.428 -12.287 18.902 1.00 98.31 197 MET A N 1
ATOM 1604 C CA . MET A 1 197 ? -12.254 -12.042 20.341 1.00 98.31 197 MET A CA 1
ATOM 1605 C C . MET A 1 197 ? -13.187 -10.940 20.860 1.00 98.31 197 MET A C 1
ATOM 1607 O O . MET A 1 197 ? -13.823 -11.109 21.897 1.00 98.31 197 MET A O 1
ATOM 1611 N N . LEU A 1 198 ? -13.328 -9.830 20.127 1.00 98.44 198 LEU A N 1
ATOM 1612 C CA . LEU A 1 198 ? -14.245 -8.747 20.505 1.00 98.44 198 LEU A CA 1
ATOM 1613 C C . LEU A 1 198 ? -15.711 -9.196 20.518 1.00 98.44 198 LEU A C 1
ATOM 1615 O O . LEU A 1 198 ? -16.473 -8.787 21.393 1.00 98.44 198 LEU A O 1
ATOM 1619 N N . LEU A 1 199 ? -16.118 -10.038 19.564 1.00 98.56 199 LEU A N 1
ATOM 1620 C CA . LEU A 1 199 ? -17.471 -10.598 19.539 1.00 98.56 199 LEU A CA 1
ATOM 1621 C C . LEU A 1 199 ? -17.718 -11.532 20.730 1.00 98.56 199 LEU A C 1
ATOM 1623 O O . LEU A 1 199 ? -18.778 -11.458 21.352 1.00 98.56 199 LEU A O 1
ATOM 1627 N N . GLU A 1 200 ? -16.740 -12.366 21.083 1.00 98.50 200 GLU A N 1
ATOM 1628 C CA . GLU A 1 200 ? -16.809 -13.241 22.259 1.00 98.50 200 GLU A CA 1
ATOM 1629 C C . GLU A 1 200 ? -16.879 -12.432 23.563 1.00 98.50 200 GLU A C 1
ATOM 1631 O O . GLU A 1 200 ? -17.747 -12.687 24.401 1.00 98.50 200 GLU A O 1
ATOM 1636 N N . GLN A 1 201 ? -16.045 -11.398 23.706 1.00 97.94 201 GLN A N 1
ATOM 1637 C CA . GLN A 1 201 ? -16.078 -10.486 24.853 1.00 97.94 201 GLN A CA 1
ATOM 1638 C C . GLN A 1 201 ? -17.418 -9.759 24.968 1.00 97.94 201 GLN A C 1
ATOM 1640 O O . GLN A 1 201 ? -17.987 -9.688 26.057 1.00 97.94 201 GLN A O 1
ATOM 1645 N N . ARG A 1 202 ? -17.963 -9.262 23.852 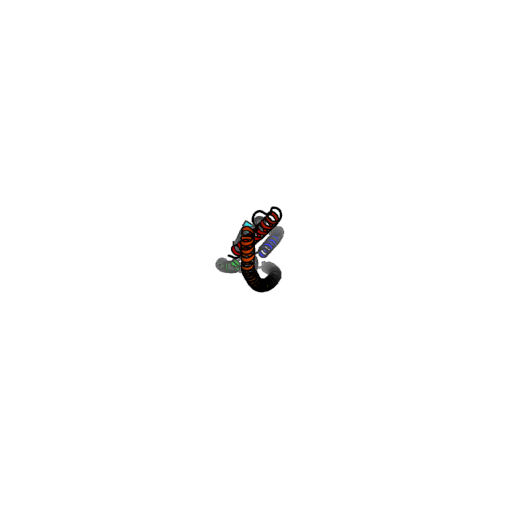1.00 98.19 202 ARG A N 1
ATOM 1646 C CA . ARG A 1 202 ? -19.280 -8.617 23.830 1.00 98.19 202 ARG A CA 1
ATOM 1647 C C . ARG A 1 202 ? -20.371 -9.567 24.320 1.00 98.19 202 ARG A C 1
ATOM 1649 O O . ARG A 1 202 ? -21.176 -9.174 25.159 1.00 98.19 202 ARG A O 1
ATOM 1656 N N . LYS A 1 203 ? -20.366 -10.815 23.844 1.00 98.44 203 LYS A N 1
ATOM 1657 C CA . LYS A 1 203 ? -21.317 -11.846 24.282 1.00 98.44 203 LYS A CA 1
ATOM 1658 C C . LYS A 1 203 ? -21.187 -12.137 25.779 1.00 98.44 203 LYS A C 1
ATOM 1660 O O . LYS A 1 203 ? -22.196 -12.304 26.463 1.00 98.44 203 LYS A O 1
ATOM 1665 N N . HIS A 1 204 ? -19.960 -12.187 26.297 1.00 97.88 204 HIS A N 1
ATOM 1666 C CA . HIS A 1 204 ? -19.724 -12.394 27.723 1.00 97.88 204 HIS A CA 1
ATOM 1667 C C . HIS A 1 204 ? -20.248 -11.222 28.564 1.00 97.88 204 HIS A C 1
ATOM 1669 O O . HIS A 1 204 ? -20.957 -11.451 29.539 1.00 97.88 204 HIS A O 1
ATOM 1675 N N . ILE A 1 205 ? -19.983 -9.979 28.149 1.00 98.44 205 ILE A N 1
ATOM 1676 C CA . ILE A 1 205 ? -20.513 -8.773 28.804 1.00 98.44 205 ILE A CA 1
ATOM 1677 C C . ILE A 1 205 ? -22.042 -8.791 28.819 1.00 98.44 205 ILE A C 1
ATOM 1679 O O . ILE A 1 205 ? -22.640 -8.529 29.856 1.00 98.44 205 ILE A O 1
ATOM 1683 N N . GLU A 1 206 ? -22.675 -9.125 27.696 1.00 98.38 206 GLU A N 1
ATOM 1684 C CA . GLU A 1 206 ? -24.135 -9.197 27.589 1.00 98.38 206 GLU A CA 1
ATOM 1685 C C . GLU A 1 206 ? -24.726 -10.276 28.505 1.00 98.38 206 GLU A C 1
ATOM 1687 O O . GLU A 1 206 ? -25.689 -10.025 29.223 1.00 98.38 206 GLU A O 1
ATOM 1692 N N . THR A 1 207 ? -24.092 -11.449 28.566 1.00 98.38 207 THR A N 1
ATOM 1693 C CA . THR A 1 207 ? -24.505 -12.531 29.474 1.00 98.38 207 THR A CA 1
ATOM 1694 C C . THR A 1 207 ? -24.381 -12.103 30.938 1.00 98.38 207 THR A C 1
ATOM 1696 O O . THR A 1 207 ? -25.312 -12.277 31.721 1.00 98.38 207 THR A O 1
ATOM 1699 N N . THR A 1 208 ? -23.249 -11.503 31.314 1.00 98.06 208 THR A N 1
ATOM 1700 C CA . THR A 1 208 ? -23.012 -11.007 32.676 1.00 98.06 208 THR A CA 1
ATOM 1701 C C . THR A 1 208 ? -23.987 -9.895 33.041 1.00 98.06 208 THR A C 1
ATOM 1703 O O . THR A 1 208 ? -24.527 -9.903 34.143 1.00 98.06 208 THR A O 1
ATOM 1706 N N . LYS A 1 209 ? -24.265 -8.975 32.112 1.00 98.25 209 LYS A N 1
ATOM 1707 C CA . LYS A 1 209 ? -25.264 -7.921 32.291 1.00 98.25 209 LYS A CA 1
ATOM 1708 C C . LYS A 1 209 ? -26.640 -8.520 32.588 1.00 98.25 209 LYS A C 1
ATOM 1710 O O . LYS A 1 209 ? -27.226 -8.170 33.605 1.00 98.25 209 LYS A O 1
ATOM 1715 N N . ASN A 1 210 ? -27.114 -9.451 31.761 1.00 98.12 210 ASN A N 1
ATOM 1716 C CA . ASN A 1 210 ? -28.430 -10.071 31.941 1.00 98.12 210 ASN A CA 1
ATOM 1717 C C . ASN A 1 210 ? -28.521 -10.840 33.272 1.00 98.12 210 ASN A C 1
ATOM 1719 O O . ASN A 1 210 ? -29.531 -10.767 33.969 1.00 98.12 210 ASN A O 1
ATOM 1723 N N . ASN A 1 211 ? -27.447 -11.532 33.667 1.00 98.31 211 ASN A N 1
ATOM 1724 C CA . ASN A 1 211 ? -27.380 -12.206 34.966 1.00 98.31 211 ASN A CA 1
ATOM 1725 C C . ASN A 1 211 ? -27.456 -11.210 36.131 1.00 98.31 211 ASN A C 1
ATOM 1727 O O . ASN A 1 211 ? -28.182 -11.447 37.095 1.00 98.31 211 ASN A O 1
ATOM 1731 N N . LEU A 1 212 ? -26.726 -10.093 36.051 1.00 97.94 212 LEU A N 1
ATOM 1732 C CA . LEU A 1 212 ? -26.762 -9.047 37.073 1.00 97.94 212 LEU A CA 1
ATOM 1733 C C . LEU A 1 212 ? -28.139 -8.388 37.160 1.00 97.94 212 LEU A C 1
ATOM 1735 O O . LEU A 1 212 ? -28.628 -8.184 38.265 1.00 97.94 212 LEU A O 1
ATOM 1739 N N . GLU A 1 213 ? -28.781 -8.102 36.027 1.00 98.06 213 GLU A N 1
ATOM 1740 C CA . GLU A 1 213 ? -30.146 -7.565 35.990 1.00 98.06 213 GLU A CA 1
ATOM 1741 C C . GLU A 1 213 ? -31.137 -8.523 36.664 1.00 98.06 213 GLU A C 1
ATOM 1743 O O . GLU A 1 213 ? -31.907 -8.091 37.519 1.00 98.06 213 GLU A O 1
ATOM 1748 N N . SER A 1 214 ? -31.044 -9.827 36.386 1.00 97.94 214 SER A N 1
ATOM 1749 C CA . SER A 1 214 ? -31.877 -10.842 37.043 1.00 97.94 214 SER A CA 1
ATOM 1750 C C . SER A 1 214 ? -31.640 -10.917 38.558 1.00 97.94 214 SER A C 1
ATOM 1752 O O . SER A 1 214 ? -32.593 -10.998 39.336 1.00 97.94 214 SER A O 1
ATOM 1754 N N . ILE A 1 215 ? -30.381 -10.839 39.008 1.00 98.19 215 ILE A N 1
ATOM 1755 C CA . ILE A 1 215 ? -30.042 -10.818 40.441 1.00 98.19 215 ILE A CA 1
ATOM 1756 C C . ILE A 1 215 ? -30.589 -9.553 41.108 1.00 98.19 215 ILE A C 1
ATOM 1758 O O . ILE A 1 215 ? -31.152 -9.635 42.201 1.00 98.19 215 ILE A O 1
ATOM 1762 N N . ILE A 1 216 ? -30.424 -8.393 40.466 1.00 98.25 216 ILE A N 1
ATOM 1763 C CA . ILE A 1 216 ? -30.941 -7.115 40.962 1.00 98.25 216 ILE A CA 1
ATOM 1764 C C . ILE A 1 216 ? -32.458 -7.199 41.095 1.00 98.25 216 ILE A C 1
ATOM 1766 O O . ILE A 1 216 ? -32.976 -6.904 42.167 1.00 98.25 216 ILE A O 1
ATOM 1770 N N . GLU A 1 217 ? -33.163 -7.669 40.068 1.00 98.06 217 GLU A N 1
ATOM 1771 C CA . GLU A 1 217 ? -34.618 -7.815 40.090 1.00 98.06 217 GLU A CA 1
ATOM 1772 C C . GLU A 1 217 ? -35.081 -8.749 41.218 1.00 98.06 217 GLU A C 1
ATOM 1774 O O . GLU A 1 217 ? -35.952 -8.381 42.013 1.00 98.06 217 GLU A O 1
ATOM 1779 N N . ALA A 1 218 ? -34.444 -9.917 41.363 1.00 97.69 218 ALA A N 1
ATOM 1780 C CA . ALA A 1 218 ? -34.743 -10.861 42.435 1.00 97.69 218 ALA A CA 1
ATOM 1781 C C . ALA A 1 218 ? -34.524 -10.242 43.826 1.00 97.69 218 ALA A C 1
ATOM 1783 O O . ALA A 1 218 ? -35.362 -10.399 44.717 1.00 97.69 218 ALA A O 1
ATOM 1784 N N . LYS A 1 219 ? -33.429 -9.493 44.014 1.00 97.06 219 LYS A N 1
ATOM 1785 C CA . LYS A 1 219 ? -33.120 -8.809 45.277 1.00 97.06 219 LYS A CA 1
ATOM 1786 C C . LYS A 1 219 ? -34.067 -7.653 45.560 1.00 97.06 219 LYS A C 1
ATOM 1788 O O . LYS A 1 219 ? -34.503 -7.496 46.697 1.00 97.06 219 LYS A O 1
ATOM 1793 N N . THR A 1 220 ? -34.432 -6.873 44.550 1.00 97.75 220 THR A N 1
ATOM 1794 C CA . THR A 1 220 ? -35.434 -5.814 44.682 1.00 97.75 220 THR A CA 1
ATOM 1795 C C . THR A 1 220 ? -36.791 -6.396 45.066 1.00 97.75 220 THR A C 1
ATOM 1797 O O . THR A 1 220 ? -37.461 -5.844 45.937 1.00 97.75 220 THR A O 1
ATOM 1800 N N . LEU A 1 221 ? -37.189 -7.528 44.479 1.00 97.62 221 LEU A N 1
ATOM 1801 C CA . LEU A 1 221 ? -38.427 -8.214 44.843 1.00 97.62 221 LEU A CA 1
ATOM 1802 C C . LEU A 1 221 ? -38.378 -8.755 46.280 1.00 97.62 221 LEU A C 1
ATOM 1804 O O . LEU A 1 221 ? -39.343 -8.591 47.026 1.00 97.62 221 LEU A O 1
ATOM 1808 N N . GLU A 1 222 ? -37.261 -9.366 46.685 1.00 97.56 222 GLU A N 1
ATOM 1809 C CA . GLU A 1 222 ? -37.037 -9.841 48.057 1.00 97.56 222 GLU A CA 1
ATOM 1810 C C . GLU A 1 222 ? -37.138 -8.690 49.071 1.00 97.56 222 GLU A C 1
ATOM 1812 O O . GLU A 1 222 ? -37.839 -8.809 50.076 1.00 97.56 222 GLU A O 1
ATOM 1817 N N . LEU A 1 223 ? -36.486 -7.557 48.787 1.00 96.69 223 LEU A N 1
ATOM 1818 C CA . LEU A 1 223 ? -36.526 -6.362 49.631 1.00 96.69 223 LEU A CA 1
ATOM 1819 C C . LEU A 1 223 ? -37.928 -5.762 49.712 1.00 96.69 223 LEU A C 1
ATOM 1821 O O . LEU A 1 223 ? -38.371 -5.424 50.805 1.00 96.69 223 LEU A O 1
ATOM 1825 N N . LYS A 1 224 ? -38.658 -5.680 48.593 1.00 96.75 224 LYS A N 1
ATOM 1826 C CA . LYS A 1 224 ? -40.056 -5.223 48.594 1.00 96.75 224 LYS A CA 1
ATOM 1827 C C . LYS A 1 224 ? -40.936 -6.104 49.478 1.00 96.75 224 LYS A C 1
ATOM 1829 O O . LYS A 1 224 ? -41.704 -5.574 50.270 1.00 96.75 224 LYS A O 1
ATOM 1834 N N . LYS A 1 225 ? -40.788 -7.431 49.391 1.00 96.50 225 LYS A N 1
ATOM 1835 C CA . LYS A 1 225 ? -41.519 -8.373 50.254 1.00 96.50 225 LYS A CA 1
ATOM 1836 C C . LYS A 1 225 ? -41.173 -8.174 51.729 1.00 96.50 225 LYS A C 1
ATOM 1838 O O . LYS A 1 225 ? -42.078 -8.067 52.542 1.00 96.50 225 LYS A O 1
ATOM 1843 N N . LYS A 1 226 ? -39.882 -8.076 52.068 1.00 94.38 226 LYS A N 1
ATOM 1844 C CA . LYS A 1 226 ? -39.432 -7.839 53.451 1.00 94.38 226 LYS A CA 1
ATOM 1845 C C . LYS A 1 226 ? -39.942 -6.511 54.006 1.00 94.38 226 LYS A C 1
ATOM 1847 O O . LYS A 1 226 ? -40.412 -6.481 55.136 1.00 94.38 226 LYS A O 1
ATOM 1852 N N . ASN A 1 227 ? -39.887 -5.444 53.210 1.00 94.81 227 ASN A N 1
ATOM 1853 C CA . ASN A 1 227 ? -40.424 -4.143 53.599 1.00 94.81 227 ASN A CA 1
ATOM 1854 C C . ASN A 1 227 ? -41.934 -4.205 53.830 1.00 94.81 227 ASN A C 1
ATOM 1856 O O . ASN A 1 227 ? -42.395 -3.664 54.827 1.00 94.81 227 ASN A O 1
ATOM 1860 N N . GLN A 1 228 ? -42.685 -4.902 52.969 1.00 94.00 228 GLN A N 1
ATOM 1861 C CA . GLN A 1 228 ? -44.118 -5.105 53.179 1.00 94.00 228 GLN A CA 1
ATOM 1862 C C . GLN A 1 228 ? -44.389 -5.863 54.482 1.00 94.00 228 GLN A C 1
ATOM 1864 O O . GLN A 1 228 ? -45.198 -5.427 55.284 1.00 94.00 228 GLN A O 1
ATOM 1869 N N . THR A 1 229 ? -43.658 -6.948 54.749 1.00 94.81 229 THR A N 1
ATOM 1870 C CA . THR A 1 229 ? -43.811 -7.702 55.999 1.00 94.81 229 THR A CA 1
ATOM 1871 C C . THR A 1 229 ? -43.496 -6.850 57.230 1.00 94.81 229 THR A C 1
ATOM 1873 O O . THR A 1 229 ? -44.237 -6.899 58.204 1.00 94.81 229 THR A O 1
ATOM 1876 N N . LEU A 1 230 ? -42.421 -6.053 57.206 1.00 92.81 230 LEU A N 1
ATOM 1877 C CA . LEU A 1 230 ? -42.088 -5.141 58.309 1.00 92.81 230 LEU A CA 1
ATOM 1878 C C . LEU A 1 230 ? -43.172 -4.084 58.524 1.00 92.81 230 LEU A C 1
ATOM 1880 O O . LEU A 1 230 ? -43.496 -3.773 59.667 1.00 92.81 230 LEU A O 1
ATOM 1884 N N . TYR A 1 231 ? -43.723 -3.559 57.432 1.00 91.44 231 TYR A N 1
ATOM 1885 C CA . TYR A 1 231 ? -44.838 -2.627 57.469 1.00 91.44 231 TYR A CA 1
ATOM 1886 C C . TYR A 1 231 ? -46.068 -3.263 58.128 1.00 91.44 231 TYR A C 1
ATOM 1888 O O . TYR A 1 231 ? -46.607 -2.690 59.072 1.00 91.44 231 TYR A O 1
ATOM 1896 N N . ASP A 1 232 ? -46.455 -4.468 57.696 1.00 90.19 232 ASP A N 1
ATOM 1897 C CA . ASP A 1 232 ? -47.604 -5.199 58.242 1.00 90.19 232 ASP A CA 1
ATOM 1898 C C . ASP A 1 232 ? -47.413 -5.469 59.749 1.00 90.19 232 ASP A C 1
ATOM 1900 O O . ASP A 1 232 ? -48.287 -5.161 60.555 1.00 90.19 232 ASP A O 1
ATOM 1904 N N . TYR A 1 233 ? -46.223 -5.930 60.163 1.00 91.62 233 TYR A N 1
ATOM 1905 C CA . TYR A 1 233 ? -45.888 -6.137 61.579 1.00 91.62 233 TYR A CA 1
ATOM 1906 C C . TYR A 1 233 ? -45.953 -4.854 62.410 1.00 91.62 233 TYR A C 1
ATOM 1908 O O . TYR A 1 233 ? -46.427 -4.871 63.546 1.00 91.62 233 TYR A O 1
ATOM 1916 N N . ALA A 1 234 ? -45.420 -3.750 61.887 1.00 88.50 234 ALA A N 1
ATOM 1917 C CA . ALA A 1 234 ? -45.416 -2.480 62.597 1.00 88.50 234 ALA A CA 1
ATOM 1918 C C . ALA A 1 234 ? -46.841 -1.922 62.741 1.00 88.50 234 ALA A C 1
ATOM 1920 O O . ALA A 1 234 ? -47.187 -1.413 63.808 1.00 88.50 234 ALA A O 1
ATOM 1921 N N . TYR A 1 235 ? -47.676 -2.087 61.710 1.00 89.31 235 TYR A N 1
ATOM 1922 C CA . TYR A 1 235 ? -49.090 -1.721 61.732 1.00 89.31 235 TYR A CA 1
ATOM 1923 C C . TYR A 1 235 ? -49.871 -2.543 62.765 1.00 89.31 235 TYR A C 1
ATOM 1925 O O . TYR A 1 235 ? -50.541 -1.971 63.629 1.00 89.31 235 TYR A O 1
ATOM 1933 N N . ASP A 1 236 ? -49.723 -3.870 62.740 1.00 88.00 236 ASP A N 1
ATOM 1934 C CA . ASP A 1 236 ? -50.382 -4.775 63.685 1.00 88.00 236 ASP A CA 1
ATOM 1935 C C . ASP A 1 236 ? -49.954 -4.484 65.128 1.00 88.00 236 ASP A C 1
ATOM 1937 O O . ASP A 1 236 ? -50.799 -4.367 66.017 1.00 88.00 236 ASP A O 1
ATOM 1941 N N . ASN A 1 237 ? -48.655 -4.286 65.374 1.00 86.88 237 ASN A N 1
ATOM 1942 C CA . ASN A 1 237 ? -48.145 -3.947 66.703 1.00 86.88 237 ASN A CA 1
ATOM 1943 C C . ASN A 1 237 ? -48.683 -2.599 67.198 1.00 86.88 237 ASN A C 1
ATOM 1945 O O . ASN A 1 237 ? -49.116 -2.498 68.347 1.00 86.88 237 ASN A O 1
ATOM 1949 N N . ALA A 1 238 ? -48.701 -1.568 66.347 1.00 87.75 238 ALA A N 1
ATOM 1950 C CA . ALA A 1 238 ? -49.262 -0.270 66.708 1.00 87.75 238 ALA A CA 1
ATOM 1951 C C . ALA A 1 238 ? -50.767 -0.371 67.017 1.00 87.75 238 ALA A C 1
ATOM 1953 O O . ALA A 1 238 ? -51.257 0.276 67.944 1.00 87.75 238 ALA A O 1
ATOM 1954 N N . HIS A 1 239 ? -51.503 -1.216 66.288 1.00 85.62 239 HIS A N 1
ATOM 1955 C CA . HIS A 1 239 ? -52.915 -1.479 66.552 1.00 85.62 239 HIS A CA 1
ATOM 1956 C C . HIS A 1 239 ? -53.133 -2.216 67.883 1.00 85.62 239 HIS A C 1
ATOM 1958 O O . HIS A 1 239 ? -53.939 -1.773 68.705 1.00 85.62 239 HIS A O 1
ATOM 1964 N N . ILE A 1 240 ? -52.383 -3.298 68.126 1.00 85.88 240 ILE A N 1
ATOM 1965 C CA . ILE A 1 240 ? -52.476 -4.113 69.346 1.00 85.88 240 ILE A CA 1
ATOM 1966 C C . ILE A 1 240 ? -52.130 -3.287 70.585 1.00 85.88 240 ILE A C 1
ATOM 1968 O O . ILE A 1 240 ? -52.810 -3.424 71.596 1.00 85.88 240 ILE A O 1
ATOM 1972 N N . LEU A 1 241 ? -51.117 -2.416 70.522 1.00 87.56 241 LEU A N 1
ATOM 1973 C CA . LEU A 1 241 ? -50.701 -1.582 71.656 1.00 87.56 241 LEU A CA 1
ATOM 1974 C C . LEU A 1 241 ? -51.715 -0.482 71.997 1.00 87.56 241 LEU A C 1
ATOM 1976 O O . LEU A 1 241 ? -51.821 -0.082 73.155 1.00 87.56 241 LEU A O 1
ATOM 1980 N N . ARG A 1 242 ? -52.511 -0.021 71.028 1.00 84.06 242 ARG A N 1
ATOM 1981 C CA . ARG A 1 242 ? -53.454 1.090 71.220 1.00 84.06 242 ARG A CA 1
ATOM 1982 C C . ARG A 1 242 ? -54.581 0.771 72.209 1.00 84.06 242 ARG A C 1
ATOM 1984 O O . ARG A 1 242 ? -54.965 1.633 72.999 1.00 84.06 242 ARG A O 1
ATOM 1991 N N . ALA A 1 243 ? -55.112 -0.452 72.180 1.00 82.31 243 ALA A N 1
ATOM 1992 C CA . ALA A 1 243 ? -56.192 -0.893 73.068 1.00 82.31 243 ALA A CA 1
ATOM 1993 C C . ALA A 1 243 ? -55.787 -0.961 74.561 1.00 82.31 243 ALA A C 1
ATOM 1995 O O . ALA A 1 243 ? -56.441 -0.302 75.373 1.00 82.31 243 ALA A O 1
ATOM 1996 N N . PRO A 1 244 ? -54.719 -1.682 74.967 1.00 81.56 244 PRO A N 1
ATOM 1997 C CA . PRO A 1 244 ? -54.275 -1.711 76.357 1.00 81.56 244 PRO A CA 1
ATOM 1998 C C . PRO A 1 244 ? -53.799 -0.338 76.831 1.00 81.56 244 PRO A C 1
ATOM 2000 O O . PRO A 1 244 ? -54.038 0.010 77.982 1.00 81.56 244 PRO A O 1
ATOM 2003 N N . LEU A 1 245 ? -53.204 0.475 75.956 1.00 86.31 245 LEU A N 1
ATOM 2004 C CA . LEU A 1 245 ? -52.796 1.827 76.317 1.00 86.31 245 LEU A CA 1
ATOM 2005 C C . LEU A 1 245 ? -53.990 2.738 76.621 1.00 86.31 245 LEU A C 1
ATOM 2007 O O . LEU A 1 245 ? -53.992 3.435 77.633 1.00 86.31 245 LEU A O 1
ATOM 2011 N N . SER A 1 246 ? -55.043 2.667 75.800 1.00 83.06 246 SER A N 1
ATOM 2012 C CA . SER A 1 246 ? -56.304 3.374 76.057 1.00 83.06 246 SER A CA 1
ATOM 2013 C C . SER A 1 246 ? -56.945 2.917 77.372 1.00 83.06 246 SER A C 1
ATOM 2015 O O . SER A 1 246 ? -57.473 3.740 78.117 1.00 83.06 246 SER A O 1
ATOM 2017 N N . ASN A 1 247 ? -56.852 1.621 77.694 1.00 79.81 247 ASN A N 1
ATOM 2018 C CA . ASN A 1 247 ? -57.327 1.080 78.968 1.00 79.81 247 ASN A CA 1
ATOM 2019 C C . ASN A 1 247 ? -56.5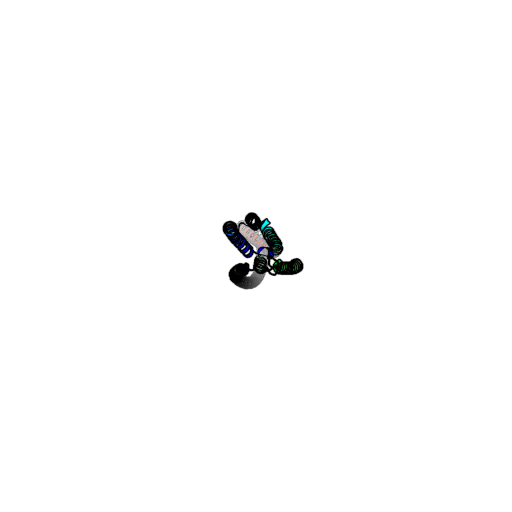13 1.609 80.158 1.00 79.81 247 ASN A C 1
ATOM 2021 O O . ASN A 1 247 ? -57.105 1.994 81.161 1.00 79.81 247 ASN A O 1
ATOM 2025 N N . ILE A 1 248 ? -55.180 1.668 80.051 1.00 83.31 248 ILE A N 1
ATOM 2026 C CA . ILE A 1 248 ? -54.306 2.239 81.090 1.00 83.31 248 ILE A CA 1
ATOM 2027 C C . ILE A 1 248 ? -54.645 3.715 81.311 1.00 83.31 248 ILE A C 1
ATOM 2029 O O . ILE A 1 248 ? -54.881 4.119 82.446 1.00 83.31 248 ILE A O 1
ATOM 2033 N N . LEU A 1 249 ? -54.739 4.506 80.239 1.00 83.44 249 LEU A N 1
ATOM 2034 C CA . LEU A 1 249 ? -55.112 5.922 80.317 1.00 83.44 249 LEU A CA 1
ATOM 2035 C C . LEU A 1 249 ? -56.505 6.118 80.934 1.00 83.44 249 LEU A C 1
ATOM 2037 O O . LEU A 1 249 ? -56.693 7.009 81.762 1.00 83.44 249 LEU A O 1
ATOM 2041 N N . GLY A 1 250 ? -57.468 5.262 80.582 1.00 82.31 250 GLY A N 1
ATOM 2042 C CA . GLY A 1 250 ? -58.808 5.268 81.169 1.00 82.31 250 GLY A CA 1
ATOM 2043 C C . GLY A 1 250 ? -58.812 4.936 82.664 1.00 82.31 250 GLY A C 1
ATOM 2044 O O . GLY A 1 250 ? -59.464 5.631 83.439 1.00 82.31 250 GLY A O 1
ATOM 2045 N N . LEU A 1 251 ? -58.055 3.918 83.086 1.00 79.06 251 LEU A N 1
ATOM 2046 C CA . LEU A 1 251 ? -57.909 3.547 84.498 1.00 79.06 251 LEU A CA 1
ATOM 2047 C C . LEU A 1 251 ? -57.231 4.655 85.310 1.00 79.06 251 LEU A C 1
ATOM 2049 O O . LEU A 1 251 ? -57.713 4.984 86.389 1.00 79.06 251 LEU A O 1
ATOM 2053 N N . ILE A 1 252 ? -56.171 5.273 84.778 1.00 83.62 252 ILE A N 1
ATOM 2054 C CA . ILE A 1 252 ? -55.518 6.438 85.394 1.00 83.62 252 ILE A CA 1
ATOM 2055 C C . ILE A 1 252 ? -56.534 7.566 85.610 1.00 83.62 252 ILE A C 1
ATOM 2057 O O . ILE A 1 252 ? -56.618 8.103 86.710 1.00 83.62 252 ILE A O 1
ATOM 2061 N N . ALA A 1 253 ? -57.357 7.880 84.605 1.00 82.06 253 ALA A N 1
ATOM 2062 C CA . ALA A 1 253 ? -58.373 8.929 84.714 1.00 82.06 253 ALA A CA 1
ATOM 2063 C C . ALA A 1 253 ? -59.464 8.620 85.763 1.00 82.06 253 ALA A C 1
ATOM 2065 O O . ALA A 1 253 ? -59.980 9.535 86.406 1.00 82.06 253 ALA A O 1
ATOM 2066 N N . ILE A 1 254 ? -59.824 7.343 85.952 1.00 80.62 254 ILE A N 1
ATOM 2067 C CA . ILE A 1 254 ? -60.750 6.910 87.015 1.00 80.62 254 ILE A CA 1
ATOM 2068 C C . ILE A 1 254 ? -60.088 7.065 88.391 1.00 80.62 254 ILE A C 1
ATOM 2070 O O . ILE A 1 254 ? -60.684 7.654 89.292 1.00 80.62 254 ILE A O 1
ATOM 2074 N N . LEU A 1 255 ? -58.843 6.602 88.538 1.00 79.50 255 LEU A N 1
ATOM 2075 C CA . LEU A 1 255 ? -58.068 6.693 89.779 1.00 79.50 255 LEU A CA 1
ATOM 2076 C C . LEU A 1 255 ? -57.846 8.149 90.221 1.00 79.50 255 LEU A C 1
ATOM 2078 O O . LEU A 1 255 ? -58.023 8.460 91.398 1.00 79.50 255 LEU A O 1
ATOM 2082 N N . GLU A 1 256 ? -57.543 9.053 89.281 1.00 78.31 256 GLU A N 1
ATOM 2083 C CA . GLU A 1 256 ? -57.452 10.504 89.524 1.00 78.31 256 GLU A CA 1
ATOM 2084 C C . GLU A 1 256 ? -58.758 11.087 90.092 1.00 78.31 256 GLU A C 1
ATOM 2086 O O . GLU A 1 256 ? -58.731 12.023 90.891 1.00 78.31 256 GLU A O 1
ATOM 2091 N N . LYS A 1 257 ? -59.911 10.535 89.694 1.00 76.00 257 LYS A N 1
ATOM 2092 C CA . LYS A 1 257 ? -61.236 11.008 90.110 1.00 76.00 257 LYS A CA 1
ATOM 2093 C C . LYS A 1 257 ? -61.669 10.459 91.475 1.00 76.00 257 LYS A C 1
ATOM 2095 O O . LYS A 1 257 ? -62.406 11.141 92.185 1.00 76.00 257 LYS A O 1
ATOM 2100 N N . GLU A 1 258 ? -61.245 9.247 91.832 1.00 73.19 258 GLU A N 1
ATOM 2101 C CA . GLU A 1 258 ? -61.659 8.558 93.064 1.00 73.19 258 GLU A CA 1
ATOM 2102 C C . GLU A 1 258 ? -60.742 8.833 94.272 1.00 73.19 258 GLU A C 1
ATOM 2104 O O . GLU A 1 258 ? -61.231 8.883 95.399 1.00 73.19 258 GLU A O 1
ATOM 2109 N N . MET A 1 259 ? -59.435 9.057 94.075 1.00 65.88 259 MET A N 1
ATOM 2110 C CA . MET A 1 259 ? -58.435 9.102 95.165 1.00 65.88 259 MET A CA 1
ATOM 2111 C C . MET A 1 259 ? -58.080 10.502 95.704 1.00 65.88 259 MET A C 1
ATOM 2113 O O . MET A 1 259 ? -56.963 10.712 96.170 1.00 65.88 259 MET A O 1
ATOM 2117 N N . GLY A 1 260 ? -59.018 11.454 95.663 1.00 60.97 260 GLY A N 1
ATOM 2118 C CA . GLY A 1 260 ? -58.831 12.874 96.016 1.00 60.97 260 GLY A CA 1
ATOM 2119 C C . GLY A 1 260 ? -57.667 13.235 96.970 1.00 60.97 260 GLY A C 1
ATOM 2120 O O . GLY A 1 260 ? -57.586 12.732 98.084 1.00 60.97 260 GLY A O 1
ATOM 2121 N N . THR A 1 261 ? -56.800 14.161 96.534 1.00 53.62 261 THR A N 1
ATOM 2122 C CA . THR A 1 261 ? -55.771 14.917 97.301 1.00 53.62 261 THR A CA 1
ATOM 2123 C C . THR A 1 261 ? -55.014 14.166 98.414 1.00 53.62 261 THR A C 1
ATOM 2125 O O . THR A 1 261 ? -54.772 14.715 99.487 1.00 53.62 261 THR A O 1
ATOM 2128 N N . SER A 1 262 ? -54.579 12.928 98.170 1.00 58.31 262 SER A N 1
ATOM 2129 C CA . SER A 1 262 ? -53.522 12.298 98.976 1.00 58.31 262 SER A CA 1
ATOM 2130 C C . SER A 1 262 ? -52.164 12.533 98.299 1.00 58.31 262 SER A C 1
ATOM 2132 O O . SER A 1 262 ? -51.907 12.027 97.213 1.00 58.31 262 SER A O 1
ATOM 2134 N N . THR A 1 263 ? -51.313 13.358 98.918 1.00 57.22 263 THR A N 1
ATOM 2135 C CA . THR A 1 263 ? -50.141 14.002 98.286 1.00 57.22 263 THR A CA 1
ATOM 2136 C C . THR A 1 263 ? -49.055 13.060 97.757 1.00 57.22 263 THR A C 1
ATOM 2138 O O . THR A 1 263 ? -48.410 13.409 96.770 1.00 57.22 263 THR A O 1
ATOM 2141 N N . ASP A 1 264 ? -48.858 11.880 98.353 1.00 58.88 264 ASP A N 1
ATOM 2142 C CA . ASP A 1 264 ? -47.822 10.933 97.897 1.00 58.88 264 ASP A CA 1
ATOM 2143 C C . ASP A 1 264 ? -48.265 10.113 96.676 1.00 58.88 264 ASP A C 1
ATOM 2145 O O . ASP A 1 264 ? -47.473 9.883 95.767 1.00 58.88 264 ASP A O 1
ATOM 2149 N N . LEU A 1 265 ? -49.544 9.729 96.592 1.00 63.75 265 LEU A N 1
ATOM 2150 C CA . LEU A 1 265 ? -50.048 8.886 95.501 1.00 63.75 265 LEU A CA 1
ATOM 2151 C C . LEU A 1 265 ? -50.281 9.677 94.200 1.00 63.75 265 LEU A C 1
ATOM 2153 O O . LEU A 1 265 ? -50.259 9.115 93.106 1.00 63.75 265 LEU A O 1
ATOM 2157 N N . THR A 1 266 ? -50.489 10.991 94.313 1.00 67.75 266 THR A N 1
ATOM 2158 C CA . THR A 1 266 ? -50.685 11.900 93.174 1.00 67.75 266 THR A CA 1
ATOM 2159 C C . THR A 1 266 ? -49.449 12.041 92.284 1.00 67.75 266 THR A C 1
ATOM 2161 O O . THR A 1 266 ? -49.600 12.098 91.066 1.00 67.75 266 THR A O 1
ATOM 2164 N N . ASN A 1 267 ? -48.237 12.039 92.852 1.00 69.06 267 ASN A N 1
ATOM 2165 C CA . ASN A 1 267 ? -47.000 12.174 92.068 1.00 69.06 267 ASN A CA 1
ATOM 2166 C C . ASN A 1 267 ? -46.720 10.932 91.204 1.00 69.06 267 ASN A C 1
ATOM 2168 O O . ASN A 1 267 ? -46.357 11.058 90.033 1.00 69.06 267 ASN A O 1
ATOM 2172 N N . ASP A 1 268 ? -46.925 9.734 91.759 1.00 73.25 268 ASP A N 1
ATOM 2173 C CA . ASP A 1 268 ? -46.721 8.475 91.033 1.00 73.25 268 ASP A CA 1
ATOM 2174 C C . ASP A 1 268 ? -47.752 8.302 89.902 1.00 73.25 268 ASP A C 1
ATOM 2176 O O . ASP A 1 268 ? -47.422 7.826 88.811 1.00 73.25 268 ASP A O 1
ATOM 2180 N N . LEU A 1 269 ? -48.994 8.752 90.122 1.00 77.50 269 LEU A N 1
ATOM 2181 C CA . LEU A 1 269 ? -50.053 8.759 89.106 1.00 77.50 269 LEU A CA 1
ATOM 2182 C C . LEU A 1 269 ? -49.777 9.743 87.963 1.00 77.50 269 LEU A C 1
ATOM 2184 O O . LEU A 1 269 ? -49.971 9.383 86.799 1.00 77.50 269 LEU A O 1
ATOM 2188 N N . GLU A 1 270 ? -49.291 10.951 88.260 1.00 77.56 270 GLU A N 1
ATOM 2189 C CA . GLU A 1 270 ? -48.891 11.915 87.227 1.00 77.56 270 GLU A CA 1
ATOM 2190 C C . GLU A 1 270 ? -47.736 11.384 86.367 1.00 77.56 270 GLU A C 1
ATOM 2192 O O . GLU A 1 270 ? -47.780 11.504 85.138 1.00 77.56 270 GLU A O 1
ATOM 2197 N N . GLN A 1 271 ? -46.735 10.733 86.974 1.00 75.56 271 GLN A N 1
ATOM 2198 C CA . GLN A 1 271 ? -45.648 10.097 86.222 1.00 75.56 271 GLN A CA 1
ATOM 2199 C C . GLN A 1 271 ? -46.152 8.957 85.333 1.00 75.56 271 GLN A C 1
ATOM 2201 O O . GLN A 1 271 ? -45.774 8.877 84.161 1.00 75.56 271 GLN A O 1
ATOM 2206 N N . LEU A 1 272 ? -47.039 8.100 85.847 1.00 80.69 272 LEU A N 1
ATOM 2207 C CA . LEU A 1 272 ? -47.618 7.007 85.067 1.00 80.69 272 LEU A CA 1
ATOM 2208 C C . LEU A 1 272 ? -48.438 7.533 83.878 1.00 80.69 272 LEU A C 1
ATOM 2210 O O . LEU A 1 272 ? -48.349 6.996 82.773 1.00 80.69 272 LEU A O 1
ATOM 2214 N N . LYS A 1 273 ? -49.188 8.622 84.078 1.00 82.75 273 LYS A N 1
ATOM 2215 C CA . LYS A 1 273 ? -49.945 9.307 83.023 1.00 82.75 273 LYS A CA 1
ATOM 2216 C C . LYS A 1 273 ? -49.036 9.913 81.963 1.00 82.75 273 LYS A C 1
ATOM 2218 O O . LYS A 1 273 ? -49.305 9.760 80.772 1.00 82.75 273 LYS A O 1
ATOM 2223 N N . ALA A 1 274 ? -47.956 10.575 82.375 1.00 78.81 274 ALA A N 1
ATOM 2224 C CA . ALA A 1 274 ? -46.972 11.137 81.455 1.00 78.81 274 ALA A CA 1
ATOM 2225 C C . ALA A 1 274 ? -46.315 10.043 80.595 1.00 78.81 274 ALA A C 1
ATOM 2227 O O . ALA A 1 274 ? -46.212 10.201 79.379 1.00 78.81 274 ALA A O 1
ATOM 2228 N N . LEU A 1 275 ? -45.951 8.905 81.199 1.00 79.94 275 LEU A N 1
ATOM 2229 C CA . LEU A 1 275 ? -45.402 7.747 80.487 1.00 79.94 275 LEU A CA 1
ATOM 2230 C C . LEU A 1 275 ? -46.416 7.122 79.517 1.00 79.94 275 LEU A C 1
ATOM 2232 O O . LEU A 1 275 ? -46.062 6.811 78.381 1.00 79.94 275 LEU A O 1
ATOM 2236 N N . ALA A 1 276 ? -47.678 6.975 79.931 1.00 85.19 276 ALA A N 1
ATOM 2237 C CA . ALA A 1 276 ? -48.733 6.425 79.083 1.00 85.19 276 ALA A CA 1
ATOM 2238 C C . ALA A 1 276 ? -49.060 7.338 77.887 1.00 85.19 276 ALA A C 1
ATOM 2240 O O . ALA A 1 276 ? -49.217 6.848 76.772 1.00 85.19 276 ALA A O 1
ATOM 2241 N N . ASN A 1 277 ? -49.092 8.659 78.088 1.00 83.75 277 ASN A N 1
ATOM 2242 C CA . ASN A 1 277 ? -49.269 9.626 77.001 1.00 83.75 277 ASN A CA 1
ATOM 2243 C C . ASN A 1 277 ? -48.066 9.640 76.049 1.00 83.75 277 ASN A C 1
ATOM 2245 O O . ASN A 1 277 ? -48.248 9.625 74.837 1.00 83.75 277 ASN A O 1
ATOM 2249 N N . SER A 1 278 ? -46.839 9.594 76.582 1.00 81.94 278 SER A N 1
ATOM 2250 C CA . SER A 1 278 ? -45.628 9.518 75.755 1.00 81.94 278 SER A CA 1
ATOM 2251 C C . SER A 1 278 ? -45.615 8.264 74.877 1.00 81.94 278 SER A C 1
ATOM 2253 O O . SER A 1 278 ? -45.233 8.325 73.708 1.00 81.94 278 SER A O 1
ATOM 2255 N N . LEU A 1 279 ? -46.078 7.133 75.415 1.00 83.31 279 LEU A N 1
ATOM 2256 C CA . LEU A 1 279 ? -46.219 5.896 74.656 1.00 83.31 279 LEU A CA 1
ATOM 2257 C C . LEU A 1 279 ? -47.341 5.983 73.601 1.00 83.31 279 LEU A C 1
ATOM 2259 O O . LEU A 1 279 ? -47.194 5.409 72.524 1.00 83.31 279 LEU A O 1
ATOM 2263 N N . ASP A 1 280 ? -48.423 6.727 73.859 1.00 85.88 280 ASP A N 1
ATOM 2264 C CA . ASP A 1 280 ? -49.529 6.929 72.900 1.00 85.88 280 ASP A CA 1
ATOM 2265 C C . ASP A 1 280 ? -49.073 7.762 71.706 1.00 85.88 280 ASP A C 1
ATOM 2267 O O . ASP A 1 280 ? -49.376 7.442 70.554 1.00 85.88 280 ASP A O 1
ATOM 2271 N N . ASP A 1 281 ? -48.276 8.792 71.973 1.00 86.19 281 ASP A N 1
ATOM 2272 C CA . ASP A 1 281 ? -47.697 9.636 70.936 1.00 86.19 281 ASP A CA 1
ATOM 2273 C C . ASP A 1 281 ? -46.699 8.859 70.065 1.00 86.19 281 ASP A C 1
ATOM 2275 O O . ASP A 1 281 ? -46.769 8.955 68.839 1.00 86.19 281 ASP A O 1
ATOM 2279 N N . LEU A 1 282 ? -45.866 7.993 70.656 1.00 83.38 282 LEU A N 1
ATOM 2280 C CA . LEU A 1 282 ? -44.982 7.090 69.903 1.00 83.38 282 LEU A CA 1
ATOM 2281 C C . LEU A 1 282 ? -45.767 6.107 69.018 1.00 83.38 282 LEU A C 1
ATOM 2283 O O . LEU A 1 282 ? -45.415 5.890 67.858 1.00 83.38 282 LEU A O 1
ATOM 2287 N N . VAL A 1 283 ? -46.859 5.526 69.523 1.00 85.62 283 VAL A N 1
ATOM 2288 C CA . VAL A 1 283 ? -47.715 4.614 68.740 1.00 85.62 283 VAL A CA 1
ATOM 2289 C C . VAL A 1 283 ? -48.417 5.349 67.588 1.00 85.62 283 VAL A C 1
ATOM 2291 O O . VAL A 1 283 ? -48.603 4.783 66.502 1.00 85.62 283 VAL A O 1
ATOM 2294 N N . LYS A 1 284 ? -48.795 6.619 67.777 1.00 83.12 284 LYS A N 1
ATOM 2295 C CA . LYS A 1 284 ? -49.324 7.466 66.695 1.00 83.12 284 LYS A CA 1
ATOM 2296 C C . LYS A 1 284 ? -48.255 7.797 65.660 1.00 83.12 284 LYS A C 1
ATOM 2298 O O . LYS A 1 284 ? -48.554 7.724 64.471 1.00 83.12 284 LYS A O 1
ATOM 2303 N N . GLU A 1 285 ? -47.038 8.122 66.085 1.00 84.56 285 GLU A N 1
ATOM 2304 C CA . GLU A 1 285 ? -45.918 8.415 65.187 1.00 84.56 285 GLU A CA 1
ATOM 2305 C C . GLU A 1 285 ? -45.592 7.211 64.294 1.00 84.56 285 GLU A C 1
ATOM 2307 O O . GLU A 1 285 ? -45.507 7.357 63.074 1.00 84.56 285 GLU A O 1
ATOM 2312 N N . VAL A 1 286 ? -45.544 6.004 64.870 1.00 81.44 286 VAL A N 1
ATOM 2313 C CA . VAL A 1 286 ? -45.378 4.757 64.107 1.00 81.44 286 VAL A CA 1
ATOM 2314 C C . VAL A 1 286 ? -46.480 4.612 63.052 1.00 81.44 286 VAL A C 1
ATOM 2316 O O . VAL A 1 286 ? -46.177 4.355 61.893 1.00 81.44 286 VAL A O 1
ATOM 2319 N N . ASN A 1 287 ? -47.746 4.868 63.389 1.00 79.88 287 ASN A N 1
ATOM 2320 C CA . ASN A 1 287 ? -48.845 4.820 62.413 1.00 79.88 287 ASN A CA 1
ATOM 2321 C C . ASN A 1 287 ? -48.755 5.881 61.301 1.00 79.88 287 ASN A C 1
ATOM 2323 O O . ASN A 1 287 ? -49.279 5.655 60.212 1.00 79.88 287 ASN A O 1
ATOM 2327 N N . VAL A 1 288 ? -48.143 7.041 61.562 1.00 82.75 288 VAL A N 1
ATOM 2328 C CA . VAL A 1 288 ? -47.946 8.097 60.553 1.00 82.75 288 VAL A CA 1
ATOM 2329 C C . VAL A 1 288 ? -46.800 7.746 59.606 1.00 82.75 288 VAL A C 1
ATOM 2331 O O . VAL A 1 288 ? -46.929 7.964 58.408 1.00 82.75 288 VAL A O 1
ATOM 2334 N N . ILE A 1 289 ? -45.705 7.175 60.119 1.00 79.19 289 ILE A N 1
ATOM 2335 C CA . ILE A 1 289 ? -44.567 6.711 59.303 1.00 79.19 289 ILE A CA 1
ATOM 2336 C C . ILE A 1 289 ? -44.978 5.540 58.398 1.00 79.19 289 ILE A C 1
ATOM 2338 O O . ILE A 1 289 ? -44.441 5.367 57.306 1.00 79.19 289 ILE A O 1
ATOM 2342 N N . LEU A 1 290 ? -45.950 4.748 58.847 1.00 73.31 290 LEU A N 1
ATOM 2343 C CA . LEU A 1 290 ? -46.558 3.657 58.096 1.00 73.31 290 LEU A CA 1
ATOM 2344 C C . LEU A 1 290 ? -47.704 4.124 57.178 1.00 73.31 290 LEU A C 1
ATOM 2346 O O . LEU A 1 290 ? -48.562 3.319 56.856 1.00 73.31 290 LEU A O 1
ATOM 2350 N N . ARG A 1 291 ? -47.802 5.392 56.775 1.00 59.69 291 ARG A N 1
ATOM 2351 C CA . ARG A 1 291 ? -48.839 5.864 55.836 1.00 59.69 291 ARG A CA 1
ATOM 2352 C C . ARG A 1 291 ? -48.220 6.494 54.601 1.00 59.69 291 ARG A C 1
ATOM 2354 O O . ARG A 1 291 ? -48.805 6.289 53.515 1.00 59.69 291 ARG A O 1
#

Sequence (291 aa):
MNIQDRYQTPSAYLFFSRLLKISVLCFLINILRVTFLSFDMLSLSLNIVLLGVTLFCIWMQTRKRLMAYAVFVYCGFLVAIYVLFWGTQGGVYGAFSTAYFTILVMLIAVLPRVYKIPAAVILCLLTLVLSTYYNKPIEEAELTSISMYMDFLINVVFVAICIVYVKKDMEQERITYYQYNGQIDRLTQELNDKRKMLLEQRKHIETTKNNLESIIEAKTLELKKKNQTLYDYAYDNAHILRAPLSNILGLIAILEKEMGTSTDLTNDLEQLKALANSLDDLVKEVNVILR

Radius of gyration: 54.71 Å; chains: 1; bounding box: 102×30×154 Å

pLDDT: mean 83.58, std 11.48, range [43.88, 98.56]

InterPro domains:
  IPR003661 Signal transduction histidine kinase, dimerisation/phosphoacceptor domain [cd00082] (238-286)
  IPR036097 Signal transduction histidine kinase, dimerisation/phosphoacceptor domain superfamily [SSF47384] (217-286)